Protein AF-A0A5W3F112-F1 (afdb_monomer_lite)

Organism: NCBI:txid340190

InterPro domains:
  IPR013783 Immunoglobulin-like fold [G3DSA:2.60.40.10] (1-79)

Structure (mmCIF, N/CA/C/O backbone):
data_AF-A0A5W3F112-F1
#
_entry.id   AF-A0A5W3F112-F1
#
loop_
_atom_site.group_PDB
_atom_site.id
_atom_site.type_symbol
_atom_site.label_atom_id
_atom_site.label_alt_id
_atom_site.label_comp_id
_atom_site.label_asym_id
_atom_site.label_entity_id
_atom_site.label_seq_id
_atom_site.pdbx_PDB_ins_code
_atom_site.Cartn_x
_atom_site.Cartn_y
_atom_site.Cartn_z
_atom_site.occupancy
_atom_site.B_iso_or_equiv
_atom_site.auth_seq_id
_atom_site.auth_comp_id
_atom_site.auth_asym_id
_atom_site.auth_atom_id
_atom_site.pdbx_PDB_model_num
ATOM 1 N N . MET A 1 1 ? 5.886 -6.172 16.342 1.00 73.62 1 MET A N 1
ATOM 2 C CA . MET A 1 1 ? 5.167 -5.422 15.298 1.00 73.62 1 MET A CA 1
ATOM 3 C C . MET A 1 1 ? 3.739 -5.274 15.776 1.00 73.62 1 MET A C 1
ATOM 5 O O . MET A 1 1 ? 3.289 -6.133 16.537 1.00 73.62 1 MET A O 1
ATOM 9 N N . SER A 1 2 ? 3.137 -4.120 15.521 1.00 87.88 2 SER A N 1
ATOM 10 C CA . SER A 1 2 ? 1.847 -3.767 16.099 1.00 87.88 2 SER A CA 1
ATOM 11 C C . SER A 1 2 ? 1.183 -2.638 15.328 1.00 87.88 2 SER A C 1
ATOM 13 O O . SER A 1 2 ? 1.845 -1.763 14.770 1.00 87.88 2 SER A O 1
ATOM 15 N N . ILE A 1 3 ? -0.148 -2.634 15.344 1.00 93.00 3 ILE A N 1
ATOM 16 C CA . ILE A 1 3 ? -0.947 -1.508 14.862 1.00 93.00 3 ILE A CA 1
ATOM 17 C C . ILE A 1 3 ? -1.443 -0.723 16.068 1.00 93.00 3 ILE A C 1
ATOM 19 O O . ILE A 1 3 ? -2.101 -1.278 16.948 1.00 93.00 3 ILE A O 1
ATOM 23 N N . ILE A 1 4 ? -1.157 0.579 16.088 1.00 93.56 4 ILE A N 1
ATOM 24 C CA . ILE A 1 4 ? -1.674 1.498 17.103 1.00 93.56 4 ILE A CA 1
ATOM 25 C C . ILE A 1 4 ? -2.882 2.232 16.529 1.00 93.56 4 ILE A C 1
ATOM 27 O O . ILE A 1 4 ? -2.789 2.957 15.537 1.00 93.56 4 ILE A O 1
ATOM 31 N N . LEU A 1 5 ? -4.025 2.062 17.181 1.00 95.50 5 LEU A N 1
ATOM 32 C CA . LEU A 1 5 ? -5.245 2.802 16.901 1.00 95.50 5 LEU A CA 1
ATOM 33 C C . LEU A 1 5 ? -5.368 3.952 17.890 1.00 95.50 5 LEU A C 1
ATOM 35 O O . LEU A 1 5 ? -5.228 3.754 19.093 1.00 95.50 5 LEU A O 1
ATOM 39 N N . ASN A 1 6 ? -5.697 5.138 17.384 1.00 93.81 6 ASN A N 1
ATOM 40 C CA . ASN A 1 6 ? -6.005 6.308 18.199 1.00 93.81 6 ASN A CA 1
ATOM 41 C C . ASN A 1 6 ? -7.356 6.875 17.767 1.00 93.81 6 ASN A C 1
ATOM 43 O O . ASN A 1 6 ? -7.616 7.032 16.572 1.00 93.81 6 ASN A O 1
ATOM 47 N N . TRP A 1 7 ? -8.216 7.193 18.731 1.00 93.50 7 TRP A N 1
ATOM 48 C CA . TRP A 1 7 ? -9.531 7.776 18.475 1.00 93.50 7 TRP A CA 1
ATOM 49 C C . TRP A 1 7 ? -9.897 8.819 19.523 1.00 93.50 7 TRP A C 1
ATOM 51 O O . TRP A 1 7 ? -9.340 8.877 20.615 1.00 93.50 7 TRP A O 1
ATOM 61 N N . LYS A 1 8 ? -10.856 9.681 19.181 1.00 89.69 8 LYS A N 1
ATOM 62 C CA . LYS A 1 8 ? -11.380 10.674 20.120 1.00 89.69 8 LYS A CA 1
ATOM 63 C C . LYS A 1 8 ? -12.443 10.037 21.007 1.00 89.69 8 LYS A C 1
ATOM 65 O O . LYS A 1 8 ? -13.266 9.259 20.525 1.00 89.69 8 LYS A O 1
ATOM 70 N N . GLN A 1 9 ? -12.452 10.411 22.283 1.00 84.81 9 GLN A N 1
ATOM 71 C CA . GLN A 1 9 ? -13.561 10.087 23.173 1.00 84.81 9 GLN A CA 1
ATOM 72 C C . GLN A 1 9 ? -14.840 10.779 22.685 1.00 84.81 9 GLN A C 1
ATOM 74 O O . GLN A 1 9 ? -14.785 11.898 22.170 1.00 84.81 9 GLN A O 1
ATOM 79 N N . GLN A 1 10 ? -15.988 10.122 22.858 1.00 78.44 10 GLN A N 1
ATOM 80 C CA . GLN A 1 10 ? -17.287 10.724 22.569 1.00 78.44 10 GLN A CA 1
ATOM 81 C C . GLN A 1 10 ? -17.600 11.799 23.624 1.00 78.44 10 GLN A C 1
ATOM 83 O O . GLN A 1 10 ? -17.692 11.467 24.810 1.00 78.44 10 GLN A O 1
ATOM 88 N N . PRO A 1 11 ? -17.737 13.083 23.242 1.00 78.69 11 PRO A N 1
ATOM 89 C CA . PRO A 1 11 ? -17.973 14.151 24.207 1.00 78.69 11 PRO A CA 1
ATOM 90 C C . PRO A 1 11 ? -19.291 13.953 24.964 1.00 78.69 11 PRO A C 1
ATOM 92 O O . PRO A 1 11 ? -20.322 13.668 24.360 1.00 78.69 11 PRO A O 1
ATOM 95 N N . GLY A 1 12 ? -19.264 14.135 26.287 1.00 80.31 12 GLY A N 1
ATOM 96 C CA . GLY A 1 12 ? -20.468 14.121 27.127 1.00 80.31 12 GLY A CA 1
ATOM 97 C C . GLY A 1 12 ? -21.098 12.743 27.361 1.00 80.31 12 GLY A C 1
ATOM 98 O O . GLY A 1 12 ? -22.197 12.679 27.903 1.00 80.31 12 GLY A O 1
ATOM 99 N N . GLN A 1 13 ? -20.429 11.652 26.974 1.00 82.62 13 GLN A N 1
ATOM 100 C CA . GLN A 1 13 ? -20.920 10.285 27.156 1.00 82.62 13 GLN A CA 1
ATOM 101 C C . GLN A 1 13 ? -20.031 9.503 28.131 1.00 82.62 13 GLN A C 1
ATOM 103 O O . GLN A 1 13 ? -18.815 9.419 27.950 1.00 82.62 13 GLN A O 1
ATOM 108 N N . THR A 1 14 ? -20.648 8.883 29.139 1.00 91.25 14 THR A N 1
ATOM 109 C CA . THR A 1 14 ? -19.981 7.922 30.032 1.00 91.25 14 THR A CA 1
ATOM 110 C C . THR A 1 14 ? -20.243 6.520 29.513 1.00 91.25 14 THR A C 1
ATOM 112 O O . THR A 1 14 ? -21.253 5.917 29.867 1.00 91.25 14 THR A O 1
ATOM 115 N N . LEU A 1 15 ? -19.365 6.020 28.648 1.00 94.69 15 LEU A N 1
ATOM 116 C CA . LEU A 1 15 ? -19.472 4.680 28.069 1.00 94.69 15 LEU A CA 1
ATOM 117 C C . LEU A 1 15 ? -19.096 3.609 29.096 1.00 94.69 15 LEU A C 1
ATOM 119 O O . LEU A 1 15 ? -18.257 3.850 29.965 1.00 94.69 15 LEU A O 1
ATOM 123 N N . ASP A 1 16 ? -19.686 2.425 28.966 1.00 96.38 16 ASP A N 1
ATOM 124 C CA . ASP A 1 16 ? -19.354 1.290 29.832 1.00 96.38 16 ASP A CA 1
ATOM 125 C C . ASP A 1 16 ? -18.098 0.581 29.309 1.00 96.38 16 ASP A C 1
ATOM 127 O O . ASP A 1 16 ? -17.192 0.248 30.075 1.00 96.38 16 ASP A O 1
ATOM 131 N N . SER A 1 17 ? -17.990 0.431 27.986 1.00 96.69 17 SER A N 1
ATOM 132 C CA . SER A 1 17 ? -16.816 -0.147 27.335 1.00 96.69 17 SER A CA 1
ATOM 133 C C . SER A 1 17 ? -16.602 0.373 25.911 1.00 96.69 17 SER A C 1
ATOM 135 O O . SER A 1 17 ? -17.476 0.992 25.294 1.00 96.69 17 SER A O 1
ATOM 137 N N . ILE A 1 18 ? -15.397 0.120 25.403 1.00 97.38 18 ILE A N 1
ATOM 138 C CA . ILE A 1 18 ? -15.052 0.197 23.986 1.00 97.38 18 ILE A CA 1
ATOM 139 C C . ILE A 1 18 ? -14.725 -1.215 23.510 1.00 97.38 18 ILE A C 1
ATOM 141 O O . ILE A 1 18 ? -13.853 -1.875 24.066 1.00 97.38 18 ILE A O 1
ATOM 145 N N . GLU A 1 19 ? -15.388 -1.673 22.460 1.00 97.38 19 GLU A N 1
ATOM 146 C CA . GLU A 1 19 ? -15.075 -2.935 21.793 1.00 97.38 19 GLU A CA 1
ATOM 147 C C . GLU A 1 19 ? -14.302 -2.657 20.500 1.00 97.38 19 GLU A C 1
ATOM 149 O O . GLU A 1 19 ? -14.695 -1.807 19.693 1.00 97.38 19 GLU A O 1
ATOM 154 N N . ILE A 1 20 ? -13.202 -3.379 20.287 1.00 98.00 20 ILE A N 1
ATOM 155 C CA . ILE A 1 20 ? -12.404 -3.291 19.063 1.00 98.00 20 ILE A CA 1
ATOM 156 C C . ILE A 1 20 ? -12.628 -4.553 18.244 1.00 98.00 20 ILE A C 1
ATOM 158 O O . ILE A 1 20 ? -12.425 -5.661 18.730 1.00 98.00 20 ILE A O 1
ATOM 162 N N . TYR A 1 21 ? -12.991 -4.377 16.979 1.00 97.88 21 TYR A N 1
ATOM 163 C CA . TYR A 1 21 ? -13.130 -5.460 16.010 1.00 97.88 21 TYR A CA 1
ATOM 164 C C . TYR A 1 21 ? -12.073 -5.307 14.926 1.00 97.88 21 TYR A C 1
ATOM 166 O O . TYR A 1 21 ? -11.782 -4.184 14.501 1.00 97.88 21 TYR A O 1
ATOM 174 N N . ARG A 1 22 ? -11.547 -6.434 14.442 1.00 97.50 22 ARG A N 1
ATOM 175 C CA . ARG A 1 22 ? -10.566 -6.500 13.356 1.00 97.50 22 ARG A CA 1
ATOM 176 C C . ARG A 1 22 ? -11.030 -7.482 12.291 1.00 97.50 22 ARG A C 1
ATOM 178 O O . ARG A 1 22 ? -11.528 -8.554 12.614 1.00 97.50 22 ARG A O 1
ATOM 185 N N . TYR A 1 23 ? -10.801 -7.132 11.032 1.00 96.31 23 TYR A N 1
ATOM 186 C CA . TYR A 1 23 ? -11.112 -7.966 9.878 1.00 96.31 23 TYR A CA 1
ATOM 187 C C . TYR A 1 23 ? -9.881 -8.086 8.977 1.00 96.31 23 TYR A C 1
ATOM 189 O O . TYR A 1 23 ? -9.241 -7.079 8.662 1.00 96.31 23 TYR A O 1
ATOM 197 N N . ASP A 1 24 ? -9.576 -9.312 8.542 1.00 94.12 24 ASP A N 1
ATOM 198 C CA . ASP A 1 24 ? -8.470 -9.599 7.616 1.00 94.12 24 ASP A CA 1
ATOM 199 C C . ASP A 1 24 ? -8.676 -8.965 6.243 1.00 94.12 24 ASP A C 1
ATOM 201 O O . ASP A 1 24 ? -7.715 -8.598 5.576 1.00 94.12 24 ASP A O 1
ATOM 205 N N . ASN A 1 25 ? -9.932 -8.831 5.809 1.00 92.06 25 ASN A N 1
ATOM 206 C CA . ASN A 1 25 ? -10.265 -8.098 4.601 1.00 92.06 25 ASN A CA 1
ATOM 207 C C . ASN A 1 25 ? -10.312 -6.589 4.921 1.00 92.06 25 ASN A C 1
ATOM 209 O O . ASN A 1 25 ? -11.227 -6.157 5.627 1.00 92.06 25 ASN A O 1
ATOM 213 N N . PRO A 1 26 ? -9.422 -5.753 4.344 1.00 88.75 26 PRO A N 1
ATOM 214 C CA . PRO A 1 26 ? -9.405 -4.303 4.574 1.00 88.75 26 PRO A CA 1
ATOM 215 C C . PRO A 1 26 ? -10.681 -3.574 4.125 1.00 88.75 26 PRO A C 1
ATOM 217 O O . PRO A 1 26 ? -10.849 -2.382 4.380 1.00 88.75 26 PRO A O 1
ATOM 220 N N . ARG A 1 27 ? -11.567 -4.262 3.397 1.00 88.44 27 ARG A N 1
ATOM 221 C CA . ARG A 1 27 ? -12.872 -3.771 2.945 1.00 88.44 27 ARG A CA 1
ATOM 222 C C . ARG A 1 27 ? -14.000 -4.732 3.296 1.00 88.44 27 ARG A C 1
ATOM 224 O O . ARG A 1 27 ? -14.955 -4.867 2.529 1.00 88.44 27 ARG A O 1
ATOM 231 N N . GLN A 1 28 ? -13.900 -5.396 4.442 1.00 91.81 28 GLN A N 1
ATOM 232 C CA . GLN A 1 28 ? -15.002 -6.197 4.942 1.00 91.81 28 GLN A CA 1
ATOM 233 C C . GLN A 1 28 ? -16.265 -5.327 5.034 1.00 91.81 28 GLN A C 1
ATOM 235 O O . GLN A 1 28 ? -16.291 -4.240 5.627 1.00 91.81 28 GLN A O 1
ATOM 240 N N . SER A 1 29 ? -17.331 -5.815 4.403 1.00 91.81 29 SER A N 1
ATOM 241 C CA . SER A 1 29 ? -18.672 -5.312 4.673 1.00 91.81 29 SER A CA 1
ATOM 242 C C . SER A 1 29 ? -19.099 -5.902 6.008 1.00 91.81 29 SER A C 1
ATOM 244 O O . SER A 1 29 ? -19.190 -7.120 6.150 1.00 91.81 29 SER A O 1
ATOM 246 N N . VAL A 1 30 ? -19.277 -5.034 6.998 1.00 91.12 30 VAL A N 1
ATOM 247 C CA . VAL A 1 30 ? -19.588 -5.420 8.375 1.00 91.12 30 VAL A CA 1
ATOM 248 C C . VAL A 1 30 ? -21.045 -5.092 8.642 1.00 91.12 30 VAL A C 1
ATOM 250 O O . VAL A 1 30 ? -21.465 -3.962 8.397 1.00 91.12 30 VAL A O 1
ATOM 253 N N . ASN A 1 31 ? -21.796 -6.063 9.159 1.00 89.50 31 ASN A N 1
ATOM 254 C CA . ASN A 1 31 ? -23.132 -5.820 9.680 1.00 89.50 31 ASN A CA 1
ATOM 255 C C . ASN A 1 31 ? -23.020 -5.164 11.073 1.00 89.50 31 ASN A C 1
ATOM 257 O O . ASN A 1 31 ? -22.542 -5.826 11.996 1.00 89.50 31 ASN A O 1
ATOM 261 N N . PRO A 1 32 ? -23.462 -3.907 11.271 1.00 86.00 32 PRO A N 1
ATOM 262 C CA . PRO A 1 32 ? -23.298 -3.219 12.550 1.00 86.00 32 PRO A CA 1
ATOM 263 C C . PRO A 1 32 ? -24.020 -3.883 13.725 1.00 86.00 32 PRO A C 1
ATOM 265 O O . PRO A 1 32 ? -23.585 -3.719 14.860 1.00 86.00 32 PRO A O 1
ATOM 268 N N . VAL A 1 33 ? -25.094 -4.638 13.463 1.00 85.06 33 VAL A N 1
ATOM 269 C CA . VAL A 1 33 ? -25.857 -5.344 14.510 1.00 85.06 33 VAL A CA 1
ATOM 270 C C . VAL A 1 33 ? -25.344 -6.760 14.783 1.00 85.06 33 VAL A C 1
ATOM 272 O O . VAL A 1 33 ? -25.776 -7.390 15.741 1.00 85.06 33 VAL A O 1
ATOM 275 N N . ALA A 1 34 ? -24.427 -7.265 13.955 1.00 88.19 34 ALA A N 1
ATOM 276 C CA . ALA A 1 34 ? -23.803 -8.575 14.120 1.00 88.19 34 ALA A CA 1
ATOM 277 C C . ALA A 1 34 ? -22.341 -8.542 13.627 1.00 88.19 34 ALA A C 1
ATOM 279 O O . ALA A 1 34 ? -22.020 -9.152 12.604 1.00 88.19 34 ALA A O 1
ATOM 280 N N . PRO A 1 35 ? -21.450 -7.798 14.311 1.00 90.94 35 PRO A N 1
ATOM 281 C CA . PRO A 1 35 ? -20.060 -7.625 13.882 1.00 90.94 35 PRO A CA 1
ATOM 282 C C . PRO A 1 35 ? -19.169 -8.863 14.075 1.00 90.94 35 PRO A C 1
ATOM 284 O O . PRO A 1 35 ? -18.052 -8.887 13.565 1.00 90.94 35 PRO A O 1
ATOM 287 N N . GLY A 1 36 ? -19.648 -9.882 14.790 1.00 92.19 36 GLY A N 1
ATOM 288 C CA . GLY A 1 36 ? -18.838 -11.010 15.251 1.00 92.19 36 GLY A CA 1
ATOM 289 C C . GLY A 1 36 ? -18.316 -10.766 16.664 1.00 92.19 36 GLY A C 1
ATOM 290 O O . GLY A 1 36 ? -18.980 -10.089 17.447 1.00 92.19 36 GLY A O 1
ATOM 291 N N . GLU A 1 37 ? -17.139 -11.307 16.973 1.00 95.25 37 GLU A N 1
ATOM 292 C CA . GLU A 1 37 ? -16.494 -11.162 18.281 1.00 95.25 37 GLU A CA 1
ATOM 293 C C . GLU A 1 37 ? -15.461 -10.025 18.269 1.00 95.25 37 GLU A C 1
ATOM 295 O O . GLU A 1 37 ? -14.687 -9.907 17.308 1.00 95.25 37 GLU A O 1
ATOM 300 N N . PRO A 1 38 ? -15.411 -9.184 19.316 1.00 97.31 38 PRO A N 1
ATOM 301 C CA . PRO A 1 38 ? -14.348 -8.204 19.452 1.00 97.31 38 PRO A CA 1
ATOM 302 C C . PRO A 1 38 ? -13.012 -8.897 19.745 1.00 97.31 38 PRO A C 1
ATOM 304 O O . PRO A 1 38 ? -12.942 -9.864 20.500 1.00 97.31 38 PRO A O 1
ATOM 307 N N . ILE A 1 39 ? -11.922 -8.359 19.195 1.00 98.00 39 ILE A N 1
ATOM 308 C CA . ILE A 1 39 ? -10.562 -8.800 19.537 1.00 98.00 39 ILE A CA 1
ATOM 309 C C . ILE A 1 39 ? -10.139 -8.318 20.930 1.00 98.00 39 ILE A C 1
ATOM 311 O O . ILE A 1 39 ? -9.248 -8.902 21.541 1.00 98.00 39 ILE A O 1
ATOM 315 N N . VAL A 1 40 ? -10.767 -7.248 21.432 1.00 98.44 40 VAL A N 1
ATOM 316 C CA . VAL A 1 40 ? -10.599 -6.766 22.805 1.00 98.44 40 VAL A CA 1
ATOM 317 C C . VAL A 1 40 ? -11.794 -5.914 23.243 1.00 98.44 40 VAL A C 1
ATOM 319 O O . VAL A 1 40 ? -12.385 -5.182 22.442 1.00 98.44 40 VAL A O 1
ATOM 322 N N . THR A 1 41 ? -12.102 -5.963 24.538 1.00 98.12 41 THR A N 1
ATOM 323 C CA . THR A 1 41 ? -13.005 -5.030 25.220 1.00 98.12 41 THR A CA 1
ATOM 324 C C . THR A 1 41 ? -12.199 -4.209 26.222 1.00 98.12 41 THR A C 1
ATOM 326 O O . THR A 1 41 ? -11.480 -4.754 27.056 1.00 98.12 41 THR A O 1
ATOM 329 N N . LEU A 1 42 ? -12.300 -2.890 26.120 1.00 97.88 42 LEU A N 1
ATOM 330 C CA . LEU A 1 42 ? -11.530 -1.908 26.874 1.00 97.88 42 LEU A CA 1
ATOM 331 C C . LEU A 1 42 ? -12.467 -1.064 27.752 1.00 97.88 42 LEU A C 1
ATOM 333 O O . LEU A 1 42 ? -13.654 -0.941 27.432 1.00 97.88 42 LEU A O 1
ATOM 337 N N . PRO A 1 43 ? -11.961 -0.427 28.823 1.00 96.69 43 PRO A N 1
ATOM 338 C CA . PRO A 1 43 ? -12.732 0.547 29.594 1.00 96.69 43 PRO A CA 1
ATOM 339 C C . PRO A 1 43 ? -13.311 1.663 28.710 1.00 96.69 43 PRO A C 1
ATOM 341 O O . PRO A 1 43 ? -12.640 2.130 27.785 1.00 96.69 43 PRO A O 1
ATOM 344 N N . GLY A 1 44 ? -14.529 2.130 29.006 1.00 94.94 44 GLY A N 1
ATOM 345 C CA . GLY A 1 44 ? -15.266 3.102 28.179 1.00 94.94 44 GLY A CA 1
ATOM 346 C C . GLY A 1 44 ? -14.609 4.481 27.994 1.00 94.94 44 GLY A C 1
ATOM 347 O O . GLY A 1 44 ? -15.007 5.243 27.116 1.00 94.94 44 GLY A O 1
ATOM 348 N N . ASN A 1 45 ? -13.584 4.807 28.785 1.00 93.94 45 ASN A N 1
ATOM 349 C CA . ASN A 1 45 ? -12.783 6.030 28.665 1.00 93.94 45 ASN A CA 1
ATOM 350 C C . ASN A 1 45 ? -11.487 5.847 27.847 1.00 93.94 45 ASN A C 1
ATOM 352 O O . ASN A 1 45 ? -10.701 6.786 27.736 1.00 93.94 45 ASN A O 1
ATOM 356 N N . THR A 1 46 ? -11.248 4.661 27.284 1.00 95.25 46 THR A N 1
ATOM 357 C CA . THR A 1 46 ? -10.039 4.364 26.505 1.00 95.25 46 THR A CA 1
ATOM 358 C C . THR A 1 46 ? -10.086 5.036 25.130 1.00 95.25 46 THR A C 1
ATOM 360 O O . THR A 1 46 ? -11.117 5.020 24.455 1.00 95.25 46 THR A O 1
ATOM 363 N N . THR A 1 47 ? -8.958 5.604 24.697 1.00 95.44 47 THR A N 1
ATOM 364 C CA . THR A 1 47 ? -8.802 6.333 23.419 1.00 95.44 47 THR A CA 1
ATOM 365 C C . THR A 1 47 ? -7.668 5.809 22.537 1.00 95.44 47 THR A C 1
ATOM 367 O O . THR A 1 47 ? -7.413 6.352 21.459 1.00 95.44 47 THR A O 1
ATOM 370 N N . THR A 1 48 ? -6.980 4.758 22.983 1.00 96.81 48 THR A N 1
ATOM 371 C CA . THR A 1 48 ? -5.874 4.137 22.257 1.00 96.81 48 THR A CA 1
ATOM 372 C C . THR A 1 48 ? -5.846 2.628 22.482 1.00 96.81 48 THR A C 1
ATOM 374 O O . THR A 1 48 ? -6.257 2.141 23.537 1.00 96.81 48 THR A O 1
ATOM 377 N N . TYR A 1 49 ? -5.380 1.883 21.485 1.00 97.50 49 TYR A N 1
ATOM 378 C CA . TYR A 1 49 ? -5.179 0.440 21.568 1.00 97.50 49 TYR A CA 1
ATOM 379 C C . TYR A 1 49 ? -4.025 0.012 20.665 1.00 97.50 49 TYR A C 1
ATOM 381 O O . TYR A 1 49 ? -3.944 0.442 19.515 1.00 97.50 49 TYR A O 1
ATOM 389 N N . GLU A 1 50 ? -3.160 -0.856 21.185 1.00 97.25 50 GLU A N 1
ATOM 390 C CA . GLU A 1 50 ? -2.070 -1.476 20.438 1.00 97.25 50 GLU A CA 1
ATOM 391 C C . GLU A 1 50 ? -2.400 -2.950 20.165 1.00 97.25 50 GLU A C 1
ATOM 393 O O . GLU A 1 50 ? -2.437 -3.778 21.079 1.00 97.25 50 GLU A O 1
ATOM 398 N N . ASP A 1 51 ? -2.600 -3.288 18.895 1.00 97.19 51 ASP A N 1
ATOM 399 C CA . ASP A 1 51 ? -2.797 -4.660 18.439 1.00 97.19 51 ASP A CA 1
ATOM 400 C C . ASP A 1 51 ? -1.452 -5.312 18.094 1.00 97.19 51 ASP A C 1
ATOM 402 O O . ASP A 1 51 ? -0.917 -5.133 16.997 1.00 97.19 51 ASP A O 1
ATOM 406 N N . LYS A 1 52 ? -0.917 -6.095 19.036 1.00 95.38 52 LYS A N 1
ATOM 407 C CA . LYS A 1 52 ? 0.342 -6.856 18.896 1.00 95.38 52 LYS A CA 1
ATOM 408 C C . LYS A 1 52 ? 0.178 -8.210 18.202 1.00 95.38 52 LYS A C 1
ATOM 410 O O . LYS A 1 52 ? 1.143 -8.961 18.101 1.00 95.38 52 LYS A O 1
ATOM 415 N N . THR A 1 53 ? -1.038 -8.556 17.784 1.00 95.44 53 THR A N 1
ATOM 416 C CA . THR A 1 53 ? -1.365 -9.862 17.183 1.00 95.44 53 THR A CA 1
ATOM 417 C C . THR A 1 53 ? -1.457 -9.797 15.660 1.00 95.44 53 THR A C 1
ATOM 419 O O . THR A 1 53 ? -2.014 -10.690 15.021 1.00 95.44 53 THR A O 1
ATOM 422 N N . THR A 1 54 ? -0.975 -8.700 15.087 1.00 94.81 54 THR A N 1
ATOM 423 C CA . THR A 1 54 ? -0.961 -8.428 13.656 1.00 94.81 54 THR A CA 1
ATOM 424 C C . THR A 1 54 ? 0.193 -9.155 12.979 1.00 94.81 54 THR A C 1
ATOM 426 O O . THR A 1 54 ? 1.230 -9.446 13.578 1.00 94.81 54 THR A O 1
ATOM 429 N N . GLU A 1 55 ? -0.019 -9.507 11.716 1.00 92.25 55 GLU A N 1
ATOM 430 C CA . GLU A 1 55 ? 1.019 -10.067 10.865 1.00 92.25 55 GLU A CA 1
ATOM 431 C C . GLU A 1 55 ? 1.741 -8.942 10.125 1.00 92.25 55 GLU A C 1
ATOM 433 O O . GLU A 1 55 ? 1.113 -8.019 9.599 1.00 92.25 55 GLU A O 1
ATOM 438 N N . ALA A 1 56 ? 3.061 -9.079 10.018 1.00 88.38 56 ALA A N 1
ATOM 439 C CA . ALA A 1 56 ? 3.890 -8.170 9.243 1.00 88.38 56 ALA A CA 1
ATOM 440 C C . ALA A 1 56 ? 3.415 -8.075 7.789 1.00 88.38 56 ALA A C 1
ATOM 442 O O . ALA A 1 56 ? 3.062 -9.077 7.166 1.00 88.38 56 ALA A O 1
ATOM 443 N N . TYR A 1 57 ? 3.501 -6.874 7.228 1.00 85.19 57 TYR A N 1
ATOM 444 C CA . TYR A 1 57 ? 3.172 -6.558 5.839 1.00 85.19 57 TYR A CA 1
ATOM 445 C C . TYR A 1 57 ? 1.714 -6.851 5.463 1.00 85.19 57 TYR A C 1
ATOM 447 O O . TYR A 1 57 ? 1.387 -6.999 4.281 1.00 85.19 57 TYR A O 1
ATOM 455 N N . LYS A 1 58 ? 0.820 -6.910 6.457 1.00 90.38 58 LYS A N 1
ATOM 456 C CA . LYS A 1 58 ? -0.612 -7.135 6.263 1.00 90.38 58 LYS A CA 1
ATOM 457 C C . LYS A 1 58 ? -1.406 -5.876 6.587 1.00 90.38 58 LYS A C 1
ATOM 459 O O . LYS A 1 58 ? -1.055 -5.081 7.455 1.00 90.38 58 LYS A O 1
ATOM 464 N N . THR A 1 59 ? -2.484 -5.671 5.836 1.00 92.75 59 THR A N 1
ATOM 465 C CA . THR A 1 59 ? -3.450 -4.591 6.062 1.00 92.75 59 THR A CA 1
ATOM 466 C C . THR A 1 59 ? -4.724 -5.177 6.644 1.00 92.75 59 THR A C 1
ATOM 468 O O . THR A 1 59 ? -5.187 -6.217 6.186 1.00 92.75 59 THR A O 1
ATOM 471 N N . TYR A 1 60 ? -5.313 -4.472 7.603 1.00 95.06 60 TYR A N 1
ATOM 472 C CA . TYR A 1 60 ? -6.540 -4.850 8.287 1.00 95.06 60 TYR A CA 1
ATOM 473 C C . TYR A 1 60 ? -7.553 -3.709 8.251 1.00 95.06 60 TYR A C 1
ATOM 475 O O . TYR A 1 60 ? -7.203 -2.534 8.099 1.00 95.06 60 TYR A O 1
ATOM 483 N N . GLN A 1 61 ? -8.824 -4.059 8.430 1.00 95.75 61 GLN A N 1
ATOM 484 C CA . GLN A 1 61 ? -9.871 -3.103 8.772 1.00 95.75 61 GLN A CA 1
ATOM 485 C C . GLN A 1 61 ? -10.202 -3.229 10.254 1.00 95.75 61 GLN A C 1
ATOM 487 O O . GLN A 1 61 ? -10.446 -4.328 10.747 1.00 95.75 61 GLN A O 1
ATOM 492 N N . TYR A 1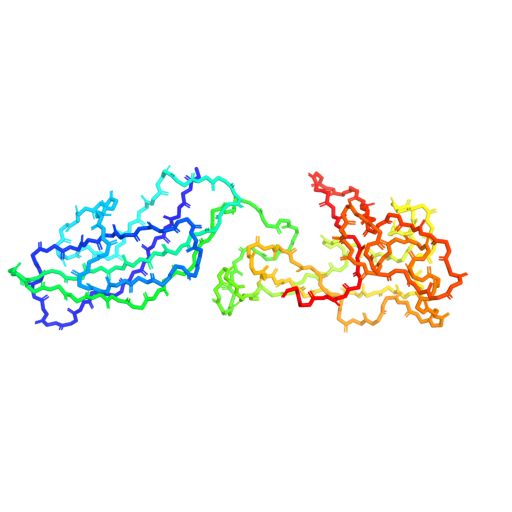 62 ? -10.293 -2.096 10.937 1.00 96.88 62 TYR A N 1
ATOM 493 C CA . TYR A 1 62 ? -10.730 -2.004 12.320 1.00 96.88 62 TYR A CA 1
ATOM 494 C C . TYR A 1 62 ? -12.070 -1.280 12.430 1.00 96.88 62 TYR A C 1
ATOM 496 O O . TYR A 1 62 ? -12.387 -0.378 11.643 1.00 96.88 62 TYR A O 1
ATOM 504 N N . ARG A 1 63 ? -12.855 -1.672 13.435 1.00 96.44 63 ARG A N 1
ATOM 505 C CA . ARG A 1 63 ? -14.041 -0.945 13.902 1.00 96.44 63 ARG A CA 1
ATOM 506 C C . ARG A 1 63 ? -13.914 -0.710 15.395 1.00 96.44 63 ARG A C 1
ATOM 508 O O . ARG A 1 63 ? -13.623 -1.636 16.145 1.00 96.44 63 ARG A O 1
ATOM 515 N N . ILE A 1 64 ? -14.178 0.523 15.797 1.00 95.94 64 ILE A N 1
ATOM 516 C CA . ILE A 1 64 ? -14.251 0.928 17.198 1.00 95.94 64 ILE A CA 1
ATOM 517 C C . ILE A 1 64 ? -15.732 1.062 17.527 1.00 95.94 64 ILE A C 1
ATOM 519 O O . ILE A 1 64 ? -16.445 1.810 16.851 1.00 95.94 64 ILE A O 1
ATOM 523 N N . VAL A 1 65 ? -16.202 0.307 18.514 1.00 95.31 65 VAL A N 1
ATOM 524 C CA . VAL A 1 65 ? -17.607 0.271 18.921 1.00 95.31 65 VAL A CA 1
ATOM 525 C C . VAL A 1 65 ? -17.721 0.800 20.344 1.00 95.31 65 VAL A C 1
ATOM 527 O O . VAL A 1 65 ? -17.102 0.273 21.263 1.00 95.31 65 VAL A O 1
ATOM 530 N N . ALA A 1 66 ? -18.507 1.857 20.517 1.00 94.62 66 ALA A N 1
ATOM 531 C CA . ALA A 1 66 ? -18.854 2.400 21.823 1.00 94.62 66 ALA A CA 1
ATOM 532 C C . ALA A 1 66 ? -20.056 1.643 22.397 1.00 94.62 66 ALA A C 1
ATOM 534 O O . ALA A 1 66 ? -21.032 1.427 21.673 1.00 94.62 66 ALA A O 1
ATOM 535 N N . VAL A 1 67 ? -19.997 1.266 23.677 1.00 94.56 67 VAL A N 1
ATOM 536 C CA . VAL A 1 67 ? -21.045 0.478 24.343 1.00 94.56 67 VAL A CA 1
ATOM 537 C C . VAL A 1 67 ? -21.604 1.221 25.556 1.00 94.56 67 VAL A C 1
ATOM 539 O O . VAL A 1 67 ? -20.847 1.726 26.393 1.00 94.56 67 VAL A O 1
ATOM 542 N N . LYS A 1 68 ? -22.937 1.263 25.661 1.00 93.94 68 LYS A N 1
ATOM 543 C CA . LYS A 1 68 ? -23.671 1.762 26.830 1.00 93.94 68 LYS A CA 1
ATOM 544 C C . LYS A 1 68 ? -24.893 0.886 27.103 1.00 93.94 68 LYS A C 1
ATOM 546 O O . LYS A 1 68 ? -25.838 0.869 26.320 1.00 93.94 68 LYS A O 1
ATOM 551 N N . GLY A 1 69 ? -24.899 0.162 28.216 1.00 92.69 69 GLY A N 1
ATOM 552 C CA . GLY A 1 69 ? -25.905 -0.857 28.497 1.00 92.69 69 GLY A CA 1
ATOM 553 C C . GLY A 1 69 ? -25.963 -1.881 27.363 1.00 92.69 69 GLY A C 1
ATOM 554 O O . GLY A 1 69 ? -24.968 -2.529 27.047 1.00 92.69 69 GLY A O 1
ATOM 555 N N . THR A 1 70 ? -27.127 -2.009 26.729 1.00 90.38 70 THR A N 1
ATOM 556 C CA . THR A 1 70 ? -27.325 -2.870 25.551 1.00 90.38 70 THR A CA 1
ATOM 557 C C . THR A 1 70 ? -27.073 -2.156 24.224 1.00 90.38 70 THR A C 1
ATOM 559 O O . THR A 1 70 ? -27.089 -2.796 23.174 1.00 90.38 70 THR A O 1
ATOM 562 N N . GLU A 1 71 ? -26.885 -0.836 24.237 1.00 90.75 71 GLU A N 1
ATOM 563 C CA . GLU A 1 71 ? -26.688 -0.044 23.029 1.00 90.75 71 GLU A CA 1
ATOM 564 C C . GLU A 1 71 ? -25.236 -0.114 22.561 1.00 90.75 71 GLU A C 1
ATOM 566 O O . GLU A 1 71 ? -24.292 0.013 23.348 1.00 90.75 71 GLU A O 1
ATOM 571 N N . LYS A 1 72 ? -25.063 -0.286 21.248 1.00 92.06 72 LYS A N 1
ATOM 572 C CA . LYS A 1 72 ? -23.761 -0.297 20.582 1.00 92.06 72 LYS A CA 1
ATOM 573 C C . LYS A 1 72 ? -23.772 0.674 19.412 1.00 92.06 72 LYS A C 1
ATOM 575 O O . LYS A 1 72 ? -24.655 0.614 18.558 1.00 92.06 72 LYS A O 1
ATOM 580 N N . VAL A 1 73 ? -22.758 1.531 19.339 1.00 91.94 73 VAL A N 1
ATOM 581 C CA . VAL A 1 73 ? -22.553 2.457 18.220 1.00 91.94 73 VAL A CA 1
ATOM 582 C C . VAL A 1 73 ? -21.225 2.143 17.553 1.00 91.94 73 VAL A C 1
ATOM 584 O O . VAL A 1 73 ? -20.159 2.320 18.142 1.00 91.94 73 VAL A O 1
ATOM 587 N N . MET A 1 74 ? -21.289 1.678 16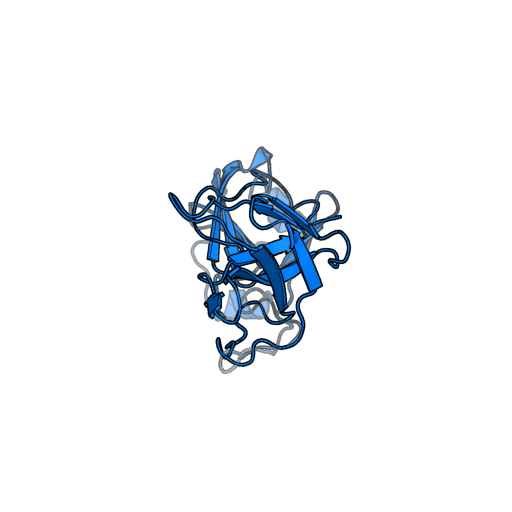.306 1.00 93.94 74 MET A N 1
ATOM 588 C CA . MET A 1 74 ? -20.111 1.340 15.514 1.00 93.94 74 MET A CA 1
ATOM 589 C C . MET A 1 74 ? -19.585 2.547 14.738 1.00 93.94 74 MET A C 1
ATOM 591 O O . MET A 1 74 ? -20.315 3.187 13.984 1.00 93.94 74 MET A O 1
ATOM 595 N N . GLY A 1 75 ? -18.286 2.808 14.872 1.00 92.00 75 GLY A N 1
ATOM 596 C CA . GLY A 1 75 ? -17.589 3.836 14.112 1.00 92.00 75 GLY A CA 1
ATOM 597 C C . GLY A 1 75 ? -17.347 3.491 12.637 1.00 92.00 75 GLY A C 1
ATOM 598 O O . GLY A 1 75 ? -17.538 2.367 12.154 1.00 92.00 75 GLY A O 1
ATOM 599 N N . LEU A 1 76 ? -16.861 4.496 11.910 1.00 92.00 76 LEU A N 1
ATOM 600 C CA . LEU A 1 76 ? -16.374 4.347 10.539 1.00 92.00 76 LEU A CA 1
ATOM 601 C C . LEU A 1 76 ? -15.195 3.362 10.465 1.00 92.00 76 LEU A C 1
ATOM 603 O O . LEU A 1 76 ? -14.509 3.140 11.465 1.00 92.00 76 LEU A O 1
ATOM 607 N N . PRO A 1 77 ? -14.966 2.733 9.299 1.00 93.56 77 PRO A N 1
ATOM 608 C CA . PRO A 1 77 ? -13.874 1.787 9.166 1.00 93.56 77 PRO A CA 1
ATOM 609 C C . PRO A 1 77 ? -12.535 2.510 9.219 1.00 93.56 77 PRO A C 1
ATOM 611 O O . PRO A 1 77 ? -12.371 3.562 8.604 1.00 93.56 77 PRO A O 1
ATOM 614 N N . ILE A 1 78 ? -11.573 1.905 9.906 1.00 93.81 78 ILE A N 1
ATOM 615 C CA . ILE A 1 78 ? -10.189 2.370 9.945 1.00 93.81 78 ILE A CA 1
ATOM 616 C C . ILE A 1 78 ? -9.337 1.318 9.247 1.00 93.81 78 ILE A C 1
ATOM 618 O O . ILE A 1 78 ? -9.285 0.177 9.699 1.00 93.81 78 ILE A O 1
ATOM 622 N N . VAL A 1 79 ? -8.688 1.679 8.142 1.00 93.75 79 VAL A N 1
ATOM 623 C CA . VAL A 1 79 ? -7.793 0.766 7.420 1.00 93.75 79 VAL A CA 1
ATOM 624 C C . VAL A 1 79 ? -6.350 1.068 7.802 1.00 93.75 79 VAL A C 1
ATOM 626 O O . VAL A 1 79 ? -5.865 2.175 7.559 1.00 93.75 79 VAL A O 1
ATOM 629 N N . GLN A 1 80 ? -5.674 0.088 8.399 1.00 91.75 80 GLN A N 1
ATOM 630 C CA . GLN A 1 80 ? -4.298 0.208 8.888 1.00 91.75 80 GLN A CA 1
ATOM 631 C C . GLN A 1 80 ? -3.452 -0.992 8.468 1.00 91.75 80 GLN A C 1
ATOM 633 O O . GLN A 1 80 ? -3.956 -2.112 8.387 1.00 91.75 80 GLN A O 1
ATOM 638 N N . GLY A 1 81 ? -2.176 -0.746 8.178 1.00 90.31 81 GLY A N 1
ATOM 639 C CA . GLY A 1 81 ? -1.198 -1.772 7.834 1.00 90.31 81 GLY A CA 1
ATOM 640 C C . GLY A 1 81 ? -0.107 -1.8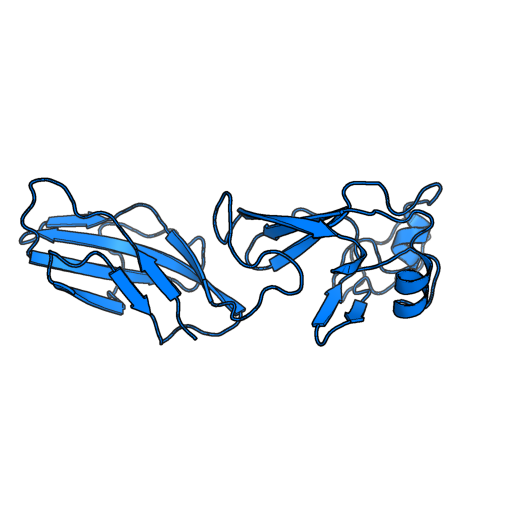88 8.890 1.00 90.31 81 GLY A C 1
ATOM 641 O O . GLY A 1 81 ? 0.332 -0.874 9.423 1.00 90.31 81 GLY A O 1
ATOM 642 N N . ASP A 1 82 ? 0.346 -3.112 9.154 1.00 89.69 82 ASP A N 1
ATOM 643 C CA . ASP A 1 82 ? 1.508 -3.380 10.004 1.00 89.69 82 ASP A CA 1
ATOM 644 C C . ASP A 1 82 ? 2.758 -3.511 9.128 1.00 89.69 82 ASP A C 1
ATOM 646 O O . ASP A 1 82 ? 3.100 -4.592 8.652 1.00 89.69 82 ASP A O 1
ATOM 650 N N . PHE A 1 83 ? 3.405 -2.386 8.831 1.00 85.50 83 PHE A N 1
ATOM 651 C CA . PHE A 1 83 ? 4.597 -2.347 7.986 1.00 85.50 83 PHE A CA 1
ATOM 652 C C . PHE A 1 83 ? 5.755 -1.742 8.783 1.00 85.50 83 PHE A C 1
ATOM 654 O O . PHE A 1 83 ? 5.773 -0.527 8.979 1.00 85.50 83 PHE A O 1
ATOM 661 N N . PRO A 1 84 ? 6.743 -2.547 9.220 1.00 79.75 84 PRO A N 1
ATOM 662 C CA . PRO A 1 84 ? 7.876 -2.041 9.998 1.00 79.75 84 PRO A CA 1
ATOM 663 C C . PRO A 1 84 ? 8.754 -1.074 9.192 1.00 79.75 84 PRO A C 1
ATOM 665 O O . PRO A 1 84 ? 9.378 -0.181 9.759 1.00 79.75 84 PRO A O 1
ATOM 668 N N . MET A 1 85 ? 8.798 -1.244 7.869 1.00 83.12 85 MET A N 1
ATOM 669 C CA . MET A 1 85 ? 9.408 -0.307 6.937 1.00 83.12 85 MET A CA 1
ATOM 670 C C . MET A 1 85 ? 8.688 -0.392 5.591 1.00 83.12 85 MET A C 1
ATOM 672 O O . MET A 1 85 ? 8.266 -1.465 5.158 1.00 83.12 85 MET A O 1
ATOM 676 N N . THR A 1 86 ? 8.541 0.747 4.923 1.00 89.38 86 THR A N 1
ATOM 677 C CA . THR A 1 86 ? 7.817 0.876 3.647 1.00 89.38 86 THR A CA 1
ATOM 678 C C . THR A 1 86 ? 8.764 1.140 2.472 1.00 89.38 86 THR A C 1
ATOM 680 O O . THR A 1 86 ? 8.363 1.725 1.468 1.00 89.38 86 THR A O 1
ATOM 683 N N . GLY A 1 87 ? 10.036 0.751 2.597 1.00 91.19 87 GLY A N 1
ATOM 684 C CA . GLY A 1 87 ? 11.097 1.132 1.661 1.00 91.19 87 GLY A CA 1
ATOM 685 C C . GLY A 1 87 ? 11.556 2.588 1.850 1.00 91.19 87 GLY A C 1
ATOM 686 O O . GLY A 1 87 ? 11.215 3.196 2.865 1.00 91.19 87 GLY A O 1
ATOM 687 N N . PRO A 1 88 ? 12.313 3.164 0.903 1.00 94.88 88 PRO A N 1
ATOM 688 C CA . PRO A 1 88 ? 12.930 4.487 1.039 1.00 94.88 88 PRO A CA 1
ATOM 689 C C . PRO A 1 88 ? 11.922 5.642 1.155 1.00 94.88 88 PRO A C 1
ATOM 691 O O . PRO A 1 88 ? 10.726 5.488 0.874 1.00 94.88 88 PRO A O 1
ATOM 694 N N . GLY A 1 89 ? 12.414 6.812 1.571 1.00 94.81 89 GLY A N 1
ATOM 695 C CA . GLY A 1 89 ? 11.625 8.035 1.733 1.00 94.81 89 GLY A CA 1
ATOM 696 C C . GLY A 1 89 ? 10.717 8.050 2.974 1.00 94.81 89 GLY A C 1
ATOM 697 O O . GLY A 1 89 ? 10.916 7.265 3.908 1.00 94.81 89 GLY A O 1
ATOM 698 N N . PRO A 1 90 ? 9.690 8.921 3.001 1.00 95.31 90 PRO A N 1
ATOM 699 C CA . PRO A 1 90 ? 8.794 9.079 4.149 1.00 95.31 90 PRO A CA 1
ATOM 700 C C . PRO A 1 90 ? 8.080 7.779 4.545 1.00 95.31 90 PRO A C 1
ATOM 702 O O . PRO A 1 90 ? 7.650 7.012 3.682 1.00 95.31 90 PRO A O 1
ATOM 705 N N . GLN A 1 91 ? 7.941 7.534 5.851 1.00 91.94 91 GLN A N 1
ATOM 706 C CA . GLN A 1 91 ? 7.313 6.319 6.403 1.00 91.94 91 GLN A CA 1
ATOM 707 C C . GLN A 1 91 ? 5.873 6.535 6.888 1.00 91.94 91 GLN A C 1
ATOM 709 O O . GLN A 1 91 ? 5.162 5.566 7.135 1.00 91.94 91 GLN A O 1
ATOM 714 N N . GLU A 1 92 ? 5.427 7.786 7.002 1.00 90.94 92 GLU A N 1
ATOM 715 C CA . GLU A 1 92 ? 4.100 8.133 7.514 1.00 90.94 92 GLU A CA 1
ATOM 716 C C . GLU A 1 92 ? 3.189 8.670 6.407 1.00 90.94 92 GLU A C 1
ATOM 718 O O . GLU A 1 92 ? 3.628 9.389 5.508 1.00 90.94 92 GLU A O 1
ATOM 723 N N . LEU A 1 93 ? 1.901 8.325 6.471 1.00 92.69 93 LEU A N 1
ATOM 724 C CA . LEU A 1 93 ? 0.896 8.850 5.550 1.00 92.69 93 LEU A CA 1
ATOM 725 C C . LEU A 1 93 ? 0.551 10.296 5.912 1.00 92.69 93 LEU A C 1
ATOM 727 O O . LEU A 1 93 ? 0.083 10.570 7.013 1.00 92.69 93 LEU A O 1
ATOM 731 N N . ILE A 1 94 ? 0.681 11.208 4.949 1.00 96.00 94 ILE A N 1
ATOM 732 C CA . ILE A 1 94 ? 0.263 12.610 5.107 1.00 96.00 94 ILE A CA 1
ATOM 733 C C . ILE A 1 94 ? -1.167 12.854 4.609 1.00 96.00 94 ILE A C 1
ATOM 735 O O . ILE A 1 94 ? -1.791 13.860 4.954 1.00 96.00 94 ILE A O 1
ATOM 739 N N . ARG A 1 95 ? -1.702 11.947 3.778 1.00 93.75 95 ARG A N 1
ATOM 740 C CA . ARG A 1 95 ? -3.084 11.960 3.271 1.00 93.75 95 ARG A CA 1
ATOM 741 C C . ARG A 1 95 ? -3.583 10.536 3.011 1.00 93.75 95 ARG A C 1
ATOM 743 O O . ARG A 1 95 ? -2.824 9.695 2.538 1.00 93.75 95 ARG A O 1
ATOM 750 N N . GLY A 1 96 ? -4.883 10.316 3.209 1.00 91.75 96 GLY A N 1
ATOM 751 C CA . GLY A 1 96 ? -5.541 9.036 2.929 1.00 91.75 96 GLY A CA 1
ATOM 752 C C . GLY A 1 96 ? -5.329 7.988 4.024 1.00 91.75 96 GLY A C 1
ATOM 753 O O . GLY A 1 96 ? -5.077 8.335 5.175 1.00 91.75 96 GLY A O 1
ATOM 754 N N . ASP A 1 97 ? -5.469 6.716 3.662 1.00 88.94 97 ASP A N 1
ATOM 755 C CA . ASP A 1 97 ? -5.342 5.558 4.554 1.00 88.94 97 ASP A CA 1
ATOM 756 C C . ASP A 1 97 ? -4.499 4.443 3.905 1.00 88.94 97 ASP A C 1
ATOM 758 O O . ASP A 1 97 ? -4.028 4.576 2.775 1.00 88.94 97 ASP A O 1
ATOM 762 N N . TRP A 1 98 ? -4.324 3.308 4.587 1.00 90.44 98 TRP A N 1
ATOM 763 C CA . TRP A 1 98 ? -3.573 2.163 4.047 1.00 90.44 98 TRP A CA 1
ATOM 764 C C . TRP A 1 98 ? -4.249 1.462 2.858 1.00 90.44 98 TRP A C 1
ATOM 766 O O . TRP A 1 98 ? -3.655 0.593 2.212 1.00 90.44 98 TRP A O 1
ATOM 776 N N . HIS A 1 99 ? -5.483 1.841 2.518 1.00 88.19 99 HIS A N 1
ATOM 777 C CA . HIS A 1 99 ? -6.116 1.406 1.286 1.00 88.19 99 HIS A CA 1
ATOM 778 C C . HIS A 1 99 ? -5.714 2.295 0.103 1.00 88.19 99 HIS A C 1
ATOM 780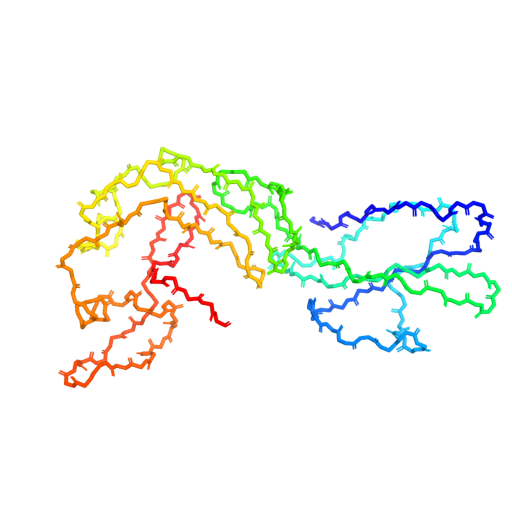 O O . HIS A 1 99 ? -5.422 1.773 -0.977 1.00 88.19 99 HIS A O 1
ATOM 786 N N . ARG A 1 100 ? -5.728 3.618 0.282 1.00 91.38 100 ARG A N 1
ATOM 787 C CA . ARG A 1 100 ? -5.330 4.639 -0.701 1.00 91.38 100 ARG A CA 1
ATOM 788 C C . ARG A 1 100 ? -4.714 5.810 0.051 1.00 91.38 100 ARG A C 1
ATOM 790 O O . ARG A 1 100 ? -5.438 6.673 0.550 1.00 91.38 100 ARG A O 1
ATOM 797 N N . GLY A 1 101 ? -3.392 5.850 0.096 1.00 94.12 101 GLY A N 1
ATOM 798 C CA . GLY A 1 101 ? -2.662 6.815 0.903 1.00 94.12 101 GLY A CA 1
ATOM 799 C C . GLY A 1 101 ? -1.453 7.376 0.180 1.00 94.12 101 GLY A C 1
ATOM 800 O O . GLY A 1 101 ? -0.909 6.761 -0.738 1.00 94.12 101 GLY A O 1
ATOM 801 N N . TYR A 1 102 ? -1.045 8.562 0.607 1.00 97.25 102 TYR A N 1
ATOM 802 C CA . TYR A 1 102 ? 0.122 9.268 0.108 1.00 97.25 102 TYR A CA 1
ATOM 803 C C . TYR A 1 102 ? 1.081 9.546 1.264 1.00 97.25 102 TYR A C 1
ATOM 805 O O . TYR A 1 102 ? 0.681 10.144 2.266 1.00 97.25 102 TYR A O 1
ATOM 813 N N . PHE A 1 103 ? 2.330 9.105 1.115 1.00 97.25 103 PHE A N 1
ATOM 814 C CA . PHE A 1 103 ? 3.394 9.304 2.104 1.00 97.25 103 PHE A CA 1
ATOM 815 C C . PHE A 1 103 ? 4.120 10.637 1.908 1.00 97.25 103 PHE A C 1
ATOM 817 O O . PHE A 1 103 ? 4.618 11.218 2.864 1.00 97.25 103 PHE A O 1
ATOM 824 N N . GLY A 1 104 ? 4.179 11.136 0.673 1.00 97.88 104 GLY A N 1
ATOM 825 C CA . GLY A 1 104 ? 5.001 12.288 0.318 1.00 97.88 104 GLY A CA 1
ATOM 826 C C . GLY A 1 104 ? 5.947 11.971 -0.834 1.00 97.88 104 GLY A C 1
ATOM 827 O O . GLY A 1 104 ? 5.718 11.045 -1.618 1.00 97.88 104 GLY A O 1
ATOM 828 N N . THR A 1 105 ? 7.006 12.765 -0.931 1.00 97.94 105 THR A N 1
ATOM 829 C CA . THR A 1 105 ? 8.027 12.653 -1.972 1.00 97.94 105 THR A CA 1
ATOM 830 C C . THR A 1 105 ? 9.352 12.150 -1.416 1.00 97.94 105 THR A C 1
ATOM 832 O O . THR A 1 105 ? 9.616 12.307 -0.227 1.00 97.94 105 THR A O 1
ATOM 835 N N . LEU A 1 106 ? 10.182 11.593 -2.293 1.00 97.44 106 LEU A N 1
ATOM 836 C CA . LEU A 1 106 ? 11.584 11.246 -2.049 1.00 97.44 106 LEU A CA 1
ATOM 837 C C . LEU A 1 106 ? 12.427 11.593 -3.280 1.00 97.44 106 LEU A C 1
ATOM 839 O O . LEU A 1 106 ? 11.901 11.577 -4.400 1.00 97.44 106 LEU A O 1
ATOM 843 N N . THR A 1 107 ? 13.701 11.921 -3.086 1.00 97.94 107 THR A N 1
ATOM 844 C CA . THR A 1 107 ? 14.615 12.251 -4.187 1.00 97.94 107 THR A CA 1
ATOM 845 C C . THR A 1 107 ? 15.111 10.994 -4.898 1.00 97.94 107 THR A C 1
ATOM 847 O O . THR A 1 107 ? 14.976 9.862 -4.424 1.00 97.94 107 THR A O 1
ATOM 850 N N . ASN A 1 108 ? 15.696 11.181 -6.075 1.00 95.50 108 ASN A N 1
ATOM 851 C CA . ASN A 1 108 ? 16.407 10.128 -6.794 1.00 95.50 108 ASN A CA 1
ATOM 852 C C . ASN A 1 108 ? 17.592 9.561 -5.995 1.00 95.50 108 ASN A C 1
ATOM 854 O O . ASN A 1 108 ? 17.842 8.360 -6.065 1.00 95.50 108 ASN A O 1
ATOM 858 N N . GLU A 1 109 ? 18.284 10.380 -5.201 1.00 95.06 109 GLU A N 1
ATOM 859 C CA . GLU A 1 109 ? 19.382 9.923 -4.338 1.00 95.06 109 GLU A CA 1
ATOM 860 C C . GLU A 1 109 ? 18.896 8.948 -3.259 1.00 95.06 109 GLU A C 1
ATOM 862 O O . GLU A 1 109 ? 19.611 8.012 -2.910 1.00 95.06 109 GLU A O 1
ATOM 867 N N . GLU A 1 110 ? 17.664 9.128 -2.775 1.00 94.31 110 GLU A N 1
ATOM 868 C CA . GLU A 1 110 ? 17.025 8.232 -1.807 1.00 94.31 110 GLU A CA 1
ATOM 869 C C . GLU A 1 110 ? 16.483 6.939 -2.440 1.00 94.31 110 GLU A C 1
ATOM 871 O O . GLU A 1 110 ? 16.161 6.005 -1.706 1.00 94.31 110 GLU A O 1
ATOM 876 N N . PHE A 1 111 ? 16.340 6.863 -3.772 1.00 95.50 111 PHE A N 1
ATOM 877 C CA . PHE A 1 111 ? 15.717 5.712 -4.435 1.00 95.50 111 PHE A CA 1
ATOM 878 C C . PHE A 1 111 ? 16.451 5.192 -5.669 1.00 95.50 111 PHE A C 1
ATOM 880 O O . PHE A 1 111 ? 17.105 4.161 -5.582 1.00 95.50 111 PHE A O 1
ATOM 887 N N . ILE A 1 112 ? 16.320 5.831 -6.831 1.00 95.56 112 ILE A N 1
ATOM 888 C CA . ILE A 1 112 ? 17.003 5.441 -8.072 1.00 95.56 112 ILE A CA 1
ATOM 889 C C . ILE A 1 112 ? 17.622 6.701 -8.653 1.00 95.56 112 ILE A C 1
ATOM 891 O O . ILE A 1 112 ? 16.902 7.573 -9.133 1.00 95.56 112 ILE A O 1
ATOM 895 N N . LEU A 1 113 ? 18.949 6.777 -8.612 1.00 95.12 113 LEU A N 1
ATOM 896 C CA . LEU A 1 113 ? 19.732 7.981 -8.852 1.00 95.12 113 LEU A CA 1
ATOM 897 C C . LEU A 1 113 ? 19.565 8.493 -10.282 1.00 95.12 113 LEU A C 1
ATOM 899 O O . LEU A 1 113 ? 19.448 9.696 -10.508 1.00 95.12 113 LEU A O 1
ATOM 903 N N . ASN A 1 114 ? 19.593 7.592 -11.264 1.00 95.06 114 ASN A N 1
ATOM 904 C CA . ASN A 1 114 ? 19.497 7.946 -12.676 1.00 95.06 114 ASN A CA 1
ATOM 905 C C . ASN A 1 114 ? 19.141 6.733 -13.553 1.00 95.06 114 ASN A C 1
ATOM 907 O O . ASN A 1 114 ? 19.047 5.593 -13.093 1.00 95.06 114 ASN A O 1
ATOM 911 N N . HIS A 1 115 ? 18.972 6.983 -14.855 1.00 95.00 115 HIS A N 1
ATOM 912 C CA . HIS A 1 115 ? 18.674 5.937 -15.833 1.00 95.00 115 HIS A CA 1
ATOM 913 C C . HIS A 1 115 ? 19.773 4.867 -15.934 1.00 95.00 115 HIS A C 1
ATOM 915 O O . HIS A 1 115 ? 19.456 3.715 -16.215 1.00 95.00 115 HIS A O 1
ATOM 921 N N . ALA A 1 116 ? 21.051 5.218 -15.741 1.00 96.88 116 ALA A N 1
ATOM 922 C CA . ALA A 1 116 ? 22.157 4.271 -15.868 1.00 96.88 116 ALA A CA 1
ATOM 923 C C . ALA A 1 116 ? 22.123 3.239 -14.737 1.00 96.88 116 ALA A C 1
ATOM 925 O O . ALA A 1 116 ? 22.275 2.049 -15.003 1.00 96.88 116 ALA A O 1
ATOM 926 N N . GLU A 1 117 ? 21.841 3.684 -13.510 1.00 96.88 117 GLU A N 1
ATOM 927 C CA . GLU A 1 117 ? 21.634 2.792 -12.372 1.00 96.88 117 GLU A CA 1
ATOM 928 C C . GLU A 1 117 ? 20.483 1.823 -12.642 1.00 96.88 117 GLU A C 1
ATOM 930 O O . GLU A 1 117 ? 20.690 0.610 -12.603 1.00 96.88 117 GLU A O 1
ATOM 935 N N . LEU A 1 118 ? 19.287 2.329 -12.974 1.00 96.12 118 LEU A N 1
ATOM 936 C CA . LEU A 1 118 ? 18.149 1.439 -13.191 1.00 96.12 118 LEU A CA 1
ATOM 937 C C . LEU A 1 118 ? 18.409 0.445 -14.320 1.00 96.12 118 LEU A C 1
ATOM 939 O O . LEU A 1 118 ? 18.157 -0.746 -14.155 1.00 96.12 118 LEU A O 1
ATOM 943 N N . ASN A 1 119 ? 18.896 0.928 -15.464 1.00 96.25 119 ASN A N 1
ATOM 944 C CA . ASN A 1 119 ? 19.137 0.085 -16.630 1.00 96.25 119 ASN A CA 1
ATOM 945 C C . ASN A 1 119 ? 20.184 -0.996 -16.327 1.00 96.25 119 ASN A C 1
ATOM 947 O O . ASN A 1 119 ? 20.044 -2.127 -16.793 1.00 96.25 119 ASN A O 1
ATOM 951 N N . GLY A 1 120 ? 21.194 -0.671 -15.511 1.00 96.94 120 GLY A N 1
ATOM 952 C CA . GLY A 1 120 ? 22.164 -1.635 -14.996 1.00 96.94 120 GLY A CA 1
ATOM 953 C C . GLY A 1 120 ? 21.521 -2.692 -14.097 1.00 96.94 120 GLY A C 1
ATOM 954 O O . GLY A 1 120 ? 21.782 -3.879 -14.277 1.00 96.94 120 GLY A O 1
ATOM 955 N N . LEU A 1 121 ? 20.630 -2.283 -13.189 1.00 96.38 121 LEU A N 1
ATOM 956 C CA . LEU A 1 121 ? 19.928 -3.182 -12.265 1.00 96.38 121 LEU A CA 1
ATOM 957 C C . LEU A 1 121 ? 18.988 -4.172 -12.973 1.00 96.38 121 LEU A C 1
ATOM 959 O O . LEU A 1 121 ? 18.861 -5.314 -12.537 1.00 96.38 121 LEU A O 1
ATOM 963 N N . ILE A 1 122 ? 18.327 -3.753 -14.054 1.00 94.69 122 ILE A N 1
ATOM 964 C CA . ILE A 1 122 ? 17.366 -4.593 -14.795 1.00 94.69 122 ILE A CA 1
ATOM 965 C C . ILE A 1 122 ? 17.970 -5.289 -16.028 1.00 94.69 122 ILE A C 1
ATOM 967 O O . ILE A 1 122 ? 17.328 -6.169 -16.605 1.00 94.69 122 ILE A O 1
ATOM 971 N N . GLY A 1 123 ? 19.176 -4.896 -16.454 1.00 93.94 123 GLY A N 1
ATOM 972 C CA . GLY A 1 123 ? 19.917 -5.497 -17.569 1.00 93.94 123 GLY A CA 1
ATOM 973 C C . GLY A 1 123 ? 19.484 -5.063 -18.976 1.00 93.94 123 GLY A C 1
ATOM 974 O O . GLY A 1 123 ? 19.798 -5.750 -19.946 1.00 93.94 123 GLY A O 1
ATOM 975 N N . PHE A 1 124 ? 18.741 -3.961 -19.119 1.00 92.19 124 PHE A N 1
ATOM 976 C CA . PHE A 1 124 ? 18.345 -3.390 -20.416 1.00 92.19 124 PHE A CA 1
ATOM 977 C C . PHE A 1 124 ? 17.952 -1.912 -20.283 1.00 92.19 124 PHE A C 1
ATOM 979 O O . PHE A 1 124 ? 17.729 -1.402 -19.189 1.00 92.19 124 PHE A O 1
ATOM 986 N N . ASN A 1 125 ? 17.827 -1.215 -21.415 1.00 92.69 125 ASN A N 1
ATOM 987 C CA . ASN A 1 125 ? 17.551 0.224 -21.447 1.00 92.69 125 ASN A CA 1
ATOM 988 C C . ASN A 1 125 ? 16.054 0.557 -21.304 1.00 92.69 125 ASN A C 1
ATOM 990 O O . ASN A 1 125 ? 15.415 0.945 -22.286 1.00 92.69 125 ASN A O 1
ATOM 994 N N . ALA A 1 126 ? 15.498 0.430 -20.095 1.00 91.31 126 ALA A N 1
ATOM 995 C CA . ALA A 1 126 ? 14.114 0.828 -19.819 1.00 91.31 126 ALA A CA 1
ATOM 996 C C . ALA A 1 126 ? 13.943 2.343 -19.700 1.00 91.31 126 ALA A C 1
ATOM 998 O O . ALA A 1 126 ? 12.909 2.866 -20.106 1.00 91.31 126 ALA A O 1
ATOM 999 N N . TRP A 1 127 ? 14.917 3.055 -19.129 1.00 94.56 127 TRP A N 1
ATOM 1000 C CA . TRP A 1 127 ? 14.852 4.503 -18.916 1.00 94.56 127 TRP A CA 1
ATOM 1001 C C . TRP A 1 127 ? 15.817 5.243 -19.844 1.00 94.56 127 TRP A C 1
ATOM 1003 O O . TRP A 1 127 ? 16.916 4.768 -20.137 1.00 94.56 127 TRP A O 1
ATOM 1013 N N . ASN A 1 128 ? 15.394 6.413 -20.324 1.00 94.69 128 ASN A N 1
ATOM 1014 C CA . ASN A 1 128 ? 16.255 7.394 -21.005 1.00 94.69 128 ASN A CA 1
ATOM 1015 C C . ASN A 1 128 ? 16.067 8.821 -20.471 1.00 94.69 128 ASN A C 1
ATOM 1017 O O . ASN A 1 128 ? 16.600 9.763 -21.047 1.00 94.69 128 ASN A O 1
ATOM 1021 N N . GLN A 1 129 ? 15.304 8.965 -19.392 1.00 95.38 129 GLN A N 1
ATOM 1022 C CA . GLN A 1 129 ? 15.174 10.175 -18.596 1.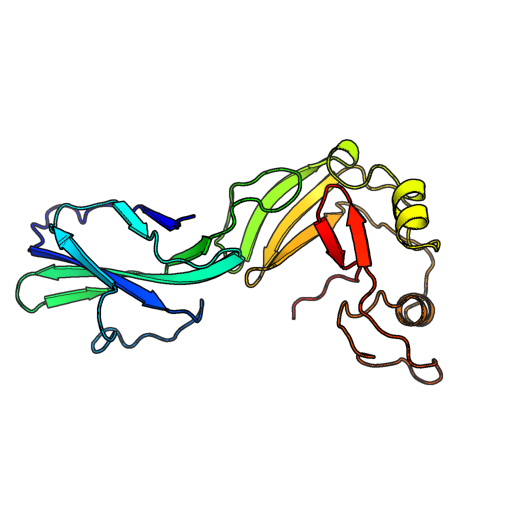00 95.38 129 GLN A CA 1
ATOM 1023 C C . GLN A 1 129 ? 15.598 9.848 -17.162 1.00 95.38 129 GLN A C 1
ATOM 1025 O O . GLN A 1 129 ? 15.569 8.683 -16.755 1.00 95.38 129 GLN A O 1
ATOM 1030 N N . ALA A 1 130 ? 15.984 10.864 -16.398 1.00 93.62 130 ALA A N 1
ATOM 1031 C CA . ALA A 1 130 ? 16.362 10.724 -14.997 1.00 93.62 130 ALA A CA 1
ATOM 1032 C C . ALA A 1 130 ? 15.442 11.600 -14.133 1.00 93.62 130 ALA A C 1
ATOM 1034 O O . ALA A 1 130 ? 15.757 12.773 -13.929 1.00 93.62 130 ALA A O 1
ATOM 1035 N N . PRO A 1 131 ? 14.299 11.063 -13.663 1.00 95.19 131 PRO A N 1
ATOM 1036 C CA . PRO A 1 131 ? 13.472 11.758 -12.685 1.00 95.19 131 PRO A CA 1
ATOM 1037 C C . PRO A 1 131 ? 14.292 12.082 -11.441 1.00 95.19 131 PRO A C 1
ATOM 1039 O O . PRO A 1 131 ? 15.046 11.233 -10.966 1.00 95.19 131 PRO A O 1
ATOM 1042 N N . THR A 1 132 ? 14.143 13.292 -10.912 1.00 96.62 132 THR A N 1
ATOM 1043 C CA . THR A 1 132 ? 14.821 13.727 -9.681 1.00 96.62 132 THR A CA 1
ATOM 1044 C C . THR A 1 132 ? 13.943 13.555 -8.447 1.00 96.62 132 THR A C 1
ATOM 1046 O O . THR A 1 132 ? 14.452 13.564 -7.327 1.00 96.62 132 THR A O 1
ATOM 1049 N N . LEU A 1 133 ? 12.635 13.364 -8.640 1.00 97.62 133 LEU A N 1
ATOM 1050 C CA . LEU A 1 133 ? 11.656 13.233 -7.573 1.00 97.62 133 LEU A CA 1
ATOM 1051 C C . LEU A 1 133 ? 10.705 12.068 -7.851 1.00 97.62 133 LEU A C 1
ATOM 1053 O O . LEU A 1 133 ? 10.267 11.826 -8.977 1.00 97.62 133 LEU A O 1
ATOM 1057 N N . PHE A 1 134 ? 10.349 11.359 -6.788 1.00 97.69 134 PHE A N 1
ATOM 1058 C CA . PHE A 1 134 ? 9.359 10.296 -6.803 1.00 97.69 134 PHE A CA 1
ATOM 1059 C C . PHE A 1 134 ? 8.267 10.602 -5.781 1.00 97.69 134 PHE A C 1
ATOM 1061 O O . PHE A 1 134 ? 8.510 11.184 -4.727 1.00 97.69 134 PHE A O 1
ATOM 1068 N N . HIS A 1 135 ? 7.052 10.171 -6.083 1.00 97.50 135 HIS A N 1
ATOM 1069 C CA . HIS A 1 135 ? 5.908 10.196 -5.190 1.00 97.50 135 HIS A CA 1
ATOM 1070 C C . HIS A 1 135 ? 5.662 8.797 -4.634 1.00 97.50 135 HIS A C 1
ATOM 1072 O O . HIS A 1 135 ? 5.551 7.825 -5.390 1.00 97.50 135 HIS A O 1
ATOM 1078 N N . LYS A 1 136 ? 5.544 8.700 -3.309 1.00 97.06 136 LYS A N 1
ATOM 1079 C CA . LYS A 1 136 ? 5.336 7.439 -2.600 1.00 97.06 136 LYS A CA 1
ATOM 1080 C C . LYS A 1 136 ? 3.888 7.295 -2.151 1.00 97.06 136 LYS A C 1
ATOM 1082 O O . LYS A 1 136 ? 3.345 8.147 -1.444 1.00 97.06 136 LYS A O 1
ATOM 1087 N N . PHE A 1 137 ? 3.270 6.181 -2.522 1.00 95.62 137 PHE A N 1
ATOM 1088 C CA . PHE A 1 137 ? 1.875 5.869 -2.220 1.00 95.62 137 PHE A CA 1
ATOM 1089 C C . PHE A 1 137 ? 1.738 4.499 -1.570 1.00 95.62 137 PHE A C 1
ATOM 1091 O O . PHE A 1 137 ? 2.577 3.621 -1.762 1.00 95.62 137 PHE A O 1
ATOM 1098 N N . VAL A 1 138 ? 0.616 4.290 -0.887 1.00 93.62 138 VAL A N 1
ATOM 1099 C CA . VAL A 1 138 ? 0.061 2.957 -0.647 1.00 93.62 138 VAL A CA 1
ATOM 1100 C C . VAL A 1 138 ? -1.227 2.806 -1.446 1.00 93.62 138 VAL A C 1
ATOM 1102 O O . VAL A 1 138 ? -2.104 3.673 -1.426 1.00 93.62 138 VAL A O 1
ATOM 1105 N N . PHE A 1 139 ? -1.356 1.687 -2.153 1.00 90.94 139 PHE A N 1
ATOM 1106 C CA . PHE A 1 139 ? -2.585 1.314 -2.839 1.00 90.94 139 PHE A CA 1
ATOM 1107 C C . PHE A 1 139 ? -2.893 -0.162 -2.613 1.00 90.94 139 PHE A C 1
ATOM 1109 O O . PHE A 1 139 ? -2.115 -1.033 -3.005 1.00 90.94 139 PHE A O 1
ATOM 1116 N N . LYS A 1 140 ? -4.042 -0.448 -1.992 1.00 87.12 140 LYS A N 1
ATOM 1117 C CA . LYS A 1 140 ? -4.477 -1.800 -1.605 1.00 87.12 140 LYS A CA 1
ATOM 1118 C C . LYS A 1 140 ? -3.364 -2.567 -0.855 1.00 87.12 140 LYS A C 1
ATOM 1120 O O . LYS A 1 140 ? -3.068 -3.706 -1.207 1.00 87.12 140 LYS A O 1
ATOM 1125 N N . GLY A 1 141 ? -2.710 -1.920 0.117 1.00 84.81 141 GLY A N 1
ATOM 1126 C CA . GLY A 1 141 ? -1.616 -2.510 0.906 1.00 84.81 141 GLY A CA 1
ATOM 1127 C C . GLY A 1 141 ? -0.271 -2.662 0.177 1.00 84.81 141 GLY A C 1
ATOM 1128 O O . GLY A 1 141 ? 0.656 -3.235 0.736 1.00 84.81 141 GLY A O 1
ATOM 1129 N N . ARG A 1 142 ? -0.131 -2.166 -1.061 1.00 88.25 142 ARG A N 1
ATOM 1130 C CA . ARG A 1 142 ? 1.141 -2.179 -1.806 1.00 88.25 142 ARG A CA 1
ATOM 1131 C C . ARG A 1 142 ? 1.770 -0.799 -1.817 1.00 88.25 142 ARG A C 1
ATOM 1133 O O . ARG A 1 142 ? 1.084 0.169 -2.142 1.00 88.25 142 ARG A O 1
ATOM 1140 N N . ILE A 1 143 ? 3.068 -0.728 -1.538 1.00 93.25 143 ILE A N 1
ATOM 1141 C CA . ILE A 1 143 ? 3.834 0.511 -1.669 1.00 93.25 143 ILE A CA 1
ATOM 1142 C C . ILE A 1 143 ? 4.187 0.737 -3.139 1.00 93.25 143 ILE A C 1
ATOM 1144 O O . ILE A 1 143 ? 4.630 -0.180 -3.831 1.00 93.25 143 ILE A O 1
ATOM 1148 N N . LEU A 1 144 ? 3.953 1.953 -3.622 1.00 95.06 144 LEU A N 1
ATOM 1149 C CA . LEU A 1 144 ? 4.221 2.369 -4.992 1.00 95.06 144 LEU A CA 1
ATOM 1150 C C . LEU A 1 144 ? 5.128 3.595 -4.986 1.00 95.06 144 LEU A C 1
ATOM 1152 O O . LEU A 1 144 ? 4.890 4.532 -4.226 1.00 95.06 144 LEU A O 1
ATOM 1156 N N . PHE A 1 145 ? 6.099 3.603 -5.894 1.00 96.38 145 PHE A N 1
ATOM 1157 C CA . PHE A 1 145 ? 6.957 4.746 -6.183 1.00 96.38 145 PHE A CA 1
ATOM 1158 C C . PHE A 1 145 ? 6.685 5.178 -7.622 1.00 96.38 145 PHE A C 1
ATOM 1160 O O . PHE A 1 145 ? 6.855 4.385 -8.549 1.00 96.38 145 PHE A O 1
ATOM 1167 N N . ILE A 1 146 ? 6.199 6.402 -7.809 1.00 95.56 146 ILE A N 1
ATOM 1168 C CA . ILE A 1 146 ? 5.830 6.944 -9.120 1.00 95.56 146 ILE A CA 1
ATOM 1169 C C . ILE A 1 146 ? 6.724 8.157 -9.396 1.00 95.56 146 ILE A C 1
ATOM 1171 O O . ILE A 1 146 ? 6.706 9.081 -8.588 1.00 95.56 146 ILE A O 1
ATOM 1175 N N . PRO A 1 147 ? 7.507 8.176 -10.486 1.00 95.69 147 PRO A N 1
ATOM 1176 C CA . PRO A 1 147 ? 8.340 9.328 -10.825 1.00 95.69 147 PRO A CA 1
ATOM 1177 C C . PRO A 1 147 ? 7.474 10.564 -11.110 1.00 95.69 147 PRO A C 1
ATOM 1179 O O . PRO A 1 147 ? 6.363 10.439 -11.630 1.00 95.69 147 PRO A O 1
ATOM 1182 N N . ASP A 1 148 ? 7.981 11.751 -10.784 1.00 95.69 148 ASP A N 1
ATOM 1183 C CA . ASP A 1 148 ? 7.311 13.034 -11.060 1.00 95.69 148 ASP A CA 1
ATOM 1184 C C . ASP A 1 148 ? 7.291 13.399 -12.555 1.00 95.69 148 ASP A C 1
ATOM 1186 O O . ASP A 1 148 ? 6.492 14.215 -13.016 1.00 95.69 148 ASP A O 1
ATOM 1190 N N . THR A 1 149 ? 8.166 12.755 -13.318 1.00 94.06 149 THR A N 1
ATOM 1191 C CA . THR A 1 149 ? 8.420 12.989 -14.731 1.00 94.06 149 THR A CA 1
ATOM 1192 C C . THR A 1 149 ? 8.445 11.667 -15.491 1.00 94.06 149 THR A C 1
ATOM 1194 O O . THR A 1 149 ? 8.529 10.570 -14.934 1.00 94.06 149 THR A O 1
ATOM 1197 N N . VAL A 1 150 ? 8.331 11.757 -16.814 1.00 92.12 150 VAL A N 1
ATOM 1198 C CA . VAL A 1 150 ? 8.416 10.585 -17.686 1.00 92.12 150 VAL A CA 1
ATOM 1199 C C . VAL A 1 150 ? 9.801 9.943 -17.585 1.00 92.12 150 VAL A C 1
ATOM 1201 O O . VAL A 1 150 ? 10.812 10.629 -17.638 1.00 92.12 150 VAL A O 1
ATOM 1204 N N . THR A 1 151 ? 9.859 8.615 -17.482 1.00 93.81 151 THR A N 1
ATOM 1205 C CA . THR A 1 151 ? 11.120 7.854 -17.405 1.00 93.81 151 THR A CA 1
ATOM 1206 C C . THR A 1 151 ? 11.630 7.377 -18.763 1.00 93.81 151 THR A C 1
ATOM 1208 O O . THR A 1 151 ? 12.826 7.124 -18.944 1.00 93.81 151 THR A O 1
ATOM 1211 N N . ARG A 1 152 ? 10.722 7.254 -19.738 1.00 92.69 152 ARG A N 1
ATOM 1212 C CA . ARG A 1 152 ? 11.011 6.767 -21.086 1.00 92.69 152 ARG A CA 1
ATOM 1213 C C . ARG A 1 152 ? 10.207 7.517 -22.143 1.00 92.69 152 ARG A C 1
ATOM 1215 O O . ARG A 1 152 ? 8.980 7.493 -22.131 1.00 92.69 152 ARG A O 1
ATOM 1222 N N . LEU A 1 153 ? 10.910 8.113 -23.101 1.00 92.06 153 LEU A N 1
ATOM 1223 C CA . LEU A 1 153 ? 10.337 8.673 -24.328 1.00 92.06 153 LEU A CA 1
ATOM 1224 C C . LEU A 1 153 ? 10.660 7.790 -25.537 1.00 92.06 153 LEU A C 1
ATOM 1226 O O . LEU A 1 153 ? 11.714 7.152 -25.576 1.00 92.06 153 LEU A O 1
ATOM 1230 N N . GLY A 1 154 ? 9.765 7.795 -26.532 1.00 91.06 154 GLY A N 1
ATOM 1231 C CA . GLY A 1 154 ? 9.996 7.153 -27.830 1.00 91.06 154 GLY A CA 1
ATOM 1232 C C . GLY A 1 154 ? 10.007 5.625 -27.782 1.00 91.06 154 GLY A C 1
ATOM 1233 O O . GLY A 1 154 ? 10.858 5.008 -28.410 1.00 91.06 154 GLY A O 1
ATOM 1234 N N . THR A 1 155 ? 9.101 5.013 -27.016 1.00 92.06 155 THR A N 1
ATOM 1235 C CA . THR A 1 155 ? 8.926 3.554 -26.993 1.00 92.06 155 THR A CA 1
ATOM 1236 C C . THR A 1 155 ? 7.497 3.164 -27.347 1.00 92.06 155 THR A C 1
ATOM 1238 O O . THR A 1 155 ? 6.550 3.906 -27.078 1.00 92.06 155 THR A O 1
ATOM 1241 N N . THR A 1 156 ? 7.332 1.994 -27.954 1.00 92.50 156 THR A N 1
ATOM 1242 C CA . THR A 1 156 ? 6.022 1.432 -28.288 1.00 92.50 156 THR A CA 1
ATOM 1243 C C . THR A 1 156 ? 5.493 0.547 -27.163 1.00 92.50 156 THR A C 1
ATOM 1245 O O . THR A 1 156 ? 6.232 0.088 -26.292 1.00 92.50 156 THR A O 1
ATOM 1248 N N . TRP A 1 157 ? 4.190 0.270 -27.185 1.00 92.44 157 TRP A N 1
ATOM 1249 C CA . TRP A 1 157 ? 3.589 -0.720 -26.289 1.00 92.44 157 TRP A CA 1
ATOM 1250 C C . TRP A 1 157 ? 4.204 -2.120 -26.470 1.00 92.44 157 TRP A C 1
ATOM 1252 O O . TRP A 1 157 ? 4.459 -2.815 -25.488 1.00 92.44 157 TRP A O 1
ATOM 1262 N N . ASN A 1 158 ? 4.497 -2.514 -27.715 1.00 95.06 158 ASN A N 1
ATOM 1263 C CA . ASN A 1 158 ? 5.068 -3.825 -28.029 1.00 95.06 158 ASN A CA 1
ATOM 1264 C C . ASN A 1 158 ? 6.460 -4.005 -27.410 1.00 95.06 158 ASN A C 1
ATOM 1266 O O . ASN A 1 158 ? 6.722 -5.043 -26.808 1.00 95.06 158 ASN A O 1
ATOM 1270 N N . GLU A 1 159 ? 7.319 -2.987 -27.503 1.00 93.62 159 GLU A N 1
ATOM 1271 C CA . GLU A 1 159 ? 8.657 -3.005 -26.896 1.00 93.62 159 GLU A CA 1
ATOM 1272 C C . GLU A 1 159 ? 8.582 -3.134 -25.370 1.00 93.62 159 GLU A C 1
ATOM 1274 O O . GLU A 1 159 ? 9.272 -3.962 -24.779 1.00 93.62 159 GLU A O 1
ATOM 1279 N N . GLN A 1 160 ? 7.701 -2.362 -24.729 1.00 93.75 160 GLN A N 1
ATOM 1280 C CA . GLN A 1 160 ? 7.517 -2.406 -23.275 1.00 93.75 160 GLN A CA 1
ATOM 1281 C C . GLN A 1 160 ? 6.988 -3.767 -22.807 1.00 93.75 160 GLN A C 1
ATOM 1283 O O . GLN A 1 160 ? 7.445 -4.298 -21.791 1.00 93.75 160 GLN A O 1
ATOM 1288 N N . TYR A 1 161 ? 6.061 -4.366 -23.561 1.00 95.75 161 TYR A N 1
ATOM 1289 C CA . TYR A 1 161 ? 5.562 -5.711 -23.285 1.00 95.75 161 TYR A CA 1
ATOM 1290 C C . TYR A 1 161 ? 6.667 -6.768 -23.426 1.00 95.75 161 TYR A C 1
ATOM 1292 O O . TYR A 1 161 ? 6.838 -7.590 -22.525 1.00 95.75 161 TYR A O 1
ATOM 1300 N N . GLN A 1 162 ? 7.455 -6.724 -24.506 1.00 95.12 162 GLN A N 1
ATOM 1301 C CA . GLN A 1 162 ? 8.580 -7.645 -24.732 1.00 95.12 162 GLN A CA 1
ATOM 1302 C C . GLN A 1 162 ? 9.692 -7.511 -23.685 1.00 95.12 162 GLN A C 1
ATOM 1304 O O . GLN A 1 162 ? 10.470 -8.442 -23.494 1.00 95.12 162 GLN A O 1
ATOM 1309 N N . GLN A 1 163 ? 9.762 -6.376 -22.990 1.00 94.06 163 GLN A N 1
ATOM 1310 C CA . GLN A 1 163 ? 10.669 -6.143 -21.864 1.00 94.06 163 GLN A CA 1
ATOM 1311 C C . GLN A 1 163 ? 10.097 -6.584 -20.504 1.00 94.06 163 GLN A C 1
ATOM 1313 O O . GLN A 1 163 ? 10.806 -6.511 -19.494 1.00 94.06 163 GLN A O 1
ATOM 1318 N N . GLY A 1 164 ? 8.843 -7.049 -20.468 1.00 95.38 164 GLY A N 1
ATOM 1319 C CA . GLY A 1 164 ? 8.161 -7.506 -19.255 1.00 95.38 164 GLY A CA 1
ATOM 1320 C C . GLY A 1 164 ? 7.652 -6.377 -18.353 1.00 95.38 164 GLY A C 1
ATOM 1321 O O . GLY A 1 164 ? 7.455 -6.596 -17.161 1.00 95.38 164 GLY A O 1
ATOM 1322 N N . LEU A 1 165 ? 7.480 -5.161 -18.883 1.00 94.75 165 LEU A N 1
ATOM 1323 C CA . LEU A 1 165 ? 7.166 -3.958 -18.098 1.00 94.75 165 LEU A CA 1
ATOM 1324 C C . LEU A 1 165 ? 5.675 -3.603 -18.068 1.00 94.75 165 LEU A C 1
ATOM 1326 O O . LEU A 1 165 ? 5.277 -2.676 -17.364 1.00 94.75 165 LEU A O 1
ATOM 1330 N N . ALA A 1 166 ? 4.825 -4.283 -18.836 1.00 93.94 166 ALA A N 1
ATOM 1331 C CA . ALA A 1 166 ? 3.454 -3.817 -19.023 1.00 93.94 166 ALA A CA 1
ATOM 1332 C C . ALA A 1 166 ? 2.568 -4.074 -17.792 1.00 93.94 166 ALA A C 1
ATOM 1334 O O . ALA A 1 166 ? 1.787 -3.205 -17.403 1.00 93.94 166 ALA A O 1
ATOM 1335 N N . TRP A 1 167 ? 2.697 -5.242 -17.154 1.00 93.31 167 TRP A N 1
ATOM 1336 C CA . TRP A 1 167 ? 1.697 -5.699 -16.179 1.00 93.31 167 TRP A CA 1
ATOM 1337 C C . TRP A 1 167 ? 2.215 -5.820 -14.739 1.00 93.31 167 TRP A C 1
ATOM 1339 O O . TRP A 1 167 ? 1.473 -5.530 -13.793 1.00 93.31 167 TRP A O 1
ATOM 1349 N N . GLY A 1 168 ? 3.481 -6.186 -14.527 1.00 93.38 168 GLY A N 1
ATOM 1350 C CA . GLY A 1 168 ? 4.010 -6.449 -13.185 1.00 93.38 168 GLY A CA 1
ATOM 1351 C C . GLY A 1 168 ? 3.322 -7.633 -12.507 1.00 93.38 168 GLY A C 1
ATOM 1352 O O . GLY A 1 168 ? 2.877 -7.511 -11.360 1.00 93.38 168 GLY A O 1
ATOM 1353 N N . THR A 1 169 ? 3.138 -8.722 -13.248 1.00 94.06 169 THR A N 1
ATOM 1354 C CA . THR A 1 169 ? 2.490 -9.976 -12.832 1.00 94.06 169 THR A CA 1
ATOM 1355 C C . THR A 1 169 ? 3.359 -11.154 -13.241 1.00 94.06 169 THR A C 1
ATOM 1357 O O . THR A 1 169 ? 4.031 -11.086 -14.267 1.00 94.06 169 THR A O 1
ATOM 1360 N N . ASP A 1 170 ? 3.360 -12.225 -12.442 1.00 95.94 170 ASP A N 1
ATOM 1361 C CA . ASP A 1 170 ? 4.135 -13.442 -12.729 1.00 95.94 170 ASP A CA 1
ATOM 1362 C C . ASP A 1 170 ? 3.429 -14.347 -13.747 1.00 95.94 170 ASP A C 1
ATOM 1364 O O . ASP A 1 170 ? 3.132 -15.513 -13.508 1.00 95.94 170 ASP A O 1
ATOM 1368 N N . ASP A 1 171 ? 3.055 -13.747 -14.867 1.00 96.19 171 ASP A N 1
ATOM 1369 C CA . ASP A 1 171 ? 2.341 -14.369 -15.968 1.00 96.19 171 ASP A CA 1
ATOM 1370 C C . ASP A 1 171 ? 2.639 -13.594 -17.259 1.00 96.19 171 ASP A C 1
ATOM 1372 O O . ASP A 1 171 ? 3.514 -12.724 -17.309 1.00 96.19 171 ASP A O 1
ATOM 1376 N N . TYR A 1 172 ? 1.926 -13.924 -18.332 1.00 96.62 172 TYR A N 1
ATOM 1377 C CA . TYR A 1 172 ? 2.081 -13.256 -19.622 1.00 96.62 172 TYR A CA 1
ATOM 1378 C C . TYR A 1 172 ? 1.182 -12.023 -19.789 1.00 96.62 172 TYR A C 1
ATOM 1380 O O . TYR A 1 172 ? 1.289 -11.337 -20.807 1.00 96.62 172 TYR A O 1
ATOM 1388 N N . GLY A 1 173 ? 0.292 -11.715 -18.842 1.00 93.31 173 GLY A N 1
ATOM 1389 C CA . GLY A 1 173 ? -0.748 -10.700 -19.009 1.00 93.31 173 GLY A CA 1
ATOM 1390 C C . GLY A 1 173 ? -1.525 -10.872 -20.322 1.00 93.31 173 GLY A C 1
ATOM 1391 O O . GLY A 1 173 ? -1.829 -11.990 -20.740 1.00 93.31 173 GLY A O 1
ATOM 1392 N N . PHE A 1 174 ? -1.808 -9.756 -21.001 1.00 92.88 174 PHE A N 1
ATOM 1393 C CA . PHE A 1 174 ? -2.420 -9.757 -22.334 1.00 92.88 174 PHE A CA 1
ATOM 1394 C C . PHE A 1 174 ? -1.394 -9.357 -23.410 1.00 92.88 174 PHE A C 1
ATOM 1396 O O . PHE A 1 174 ? -1.047 -8.172 -23.496 1.00 92.88 174 PHE A O 1
ATOM 1403 N N . PRO A 1 175 ? -0.890 -10.308 -24.224 1.00 94.19 175 PRO A N 1
ATOM 1404 C CA . PRO A 1 175 ? 0.087 -10.016 -25.269 1.00 94.19 175 PRO A CA 1
ATOM 1405 C C . PRO A 1 175 ? -0.515 -9.177 -26.409 1.00 94.19 175 PRO A C 1
ATOM 1407 O O . PRO A 1 175 ? -1.642 -9.443 -26.841 1.00 94.19 175 PRO A O 1
ATOM 1410 N N . PRO A 1 176 ? 0.232 -8.201 -26.963 1.00 93.88 176 PRO A N 1
ATOM 1411 C CA . PRO A 1 176 ? -0.139 -7.551 -28.213 1.00 93.88 176 PRO A CA 1
ATOM 1412 C C . PRO A 1 176 ? -0.182 -8.556 -29.372 1.00 93.88 176 PRO A C 1
ATOM 1414 O O . PRO A 1 176 ? 0.568 -9.535 -29.411 1.00 93.88 176 PRO A O 1
ATOM 1417 N N . ARG A 1 177 ? -1.033 -8.297 -30.371 1.00 94.38 177 ARG A N 1
ATOM 1418 C CA . ARG A 1 177 ? -1.142 -9.165 -31.550 1.00 94.38 177 ARG A CA 1
ATOM 1419 C C . ARG A 1 177 ? 0.202 -9.254 -32.282 1.00 94.38 177 ARG A C 1
ATOM 1421 O O . ARG A 1 177 ? 0.774 -8.234 -32.650 1.00 94.38 177 ARG A O 1
ATOM 1428 N N . GLY A 1 178 ? 0.656 -10.480 -32.545 1.00 93.44 178 GLY A N 1
ATOM 1429 C CA . GLY A 1 178 ? 1.902 -10.738 -33.276 1.00 93.44 178 GLY A CA 1
ATOM 1430 C C . GLY A 1 178 ? 3.177 -10.553 -32.448 1.00 93.44 178 GLY A C 1
ATOM 1431 O O . GLY A 1 178 ? 4.265 -10.586 -33.014 1.00 93.44 178 GLY A O 1
ATOM 1432 N N . VAL A 1 179 ? 3.061 -10.372 -31.129 1.00 95.69 179 VAL A N 1
ATOM 1433 C CA . VAL A 1 179 ? 4.197 -10.255 -30.208 1.00 95.69 179 VAL A CA 1
ATOM 1434 C C . VAL A 1 179 ? 4.335 -11.548 -29.405 1.00 95.69 179 VAL A C 1
ATOM 1436 O O . VAL A 1 179 ? 3.347 -12.080 -28.903 1.00 95.69 179 VAL A O 1
ATOM 1439 N N . ALA A 1 180 ? 5.562 -12.064 -29.295 1.00 95.50 180 ALA A N 1
ATOM 1440 C CA . ALA A 1 180 ? 5.853 -13.239 -28.478 1.00 95.50 180 ALA A CA 1
ATOM 1441 C C . ALA A 1 180 ? 5.496 -12.985 -27.005 1.00 95.50 180 ALA A C 1
ATOM 1443 O O . ALA A 1 180 ? 5.723 -11.892 -26.489 1.00 95.50 180 ALA A O 1
ATOM 1444 N N . THR A 1 181 ? 4.953 -13.995 -26.329 1.00 97.06 181 THR A N 1
ATOM 1445 C CA . THR A 1 181 ? 4.613 -13.912 -24.905 1.00 97.06 181 THR A CA 1
ATOM 1446 C C . THR A 1 181 ? 5.872 -13.754 -24.058 1.00 97.06 181 THR A C 1
ATOM 1448 O O . THR A 1 181 ? 6.801 -14.553 -24.173 1.00 97.06 181 THR A O 1
ATOM 1451 N N . THR A 1 182 ? 5.865 -12.773 -23.159 1.00 96.56 182 THR A N 1
ATOM 1452 C CA . THR A 1 182 ? 6.968 -12.487 -22.231 1.00 96.56 182 THR A CA 1
ATOM 1453 C C . THR A 1 182 ? 6.417 -12.443 -20.812 1.00 96.56 182 THR A C 1
ATOM 1455 O O . THR A 1 182 ? 5.341 -11.883 -20.608 1.00 96.56 182 THR A O 1
ATOM 1458 N N . ASN A 1 183 ? 7.126 -13.018 -19.832 1.00 97.06 183 ASN A N 1
ATOM 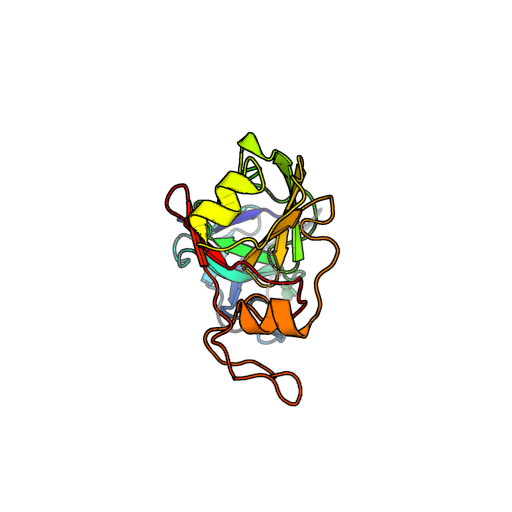1459 C CA . ASN A 1 183 ? 6.750 -12.883 -18.419 1.00 97.06 183 ASN A CA 1
ATOM 1460 C C . ASN A 1 183 ? 6.787 -11.401 -18.004 1.00 97.06 183 ASN A C 1
ATOM 1462 O O . ASN A 1 183 ? 7.715 -10.669 -18.349 1.00 97.06 183 ASN A O 1
ATOM 1466 N N . GLN A 1 184 ? 5.762 -10.957 -17.286 1.00 96.38 184 GLN A N 1
ATOM 1467 C CA . GLN A 1 184 ? 5.522 -9.546 -16.999 1.00 96.38 184 GLN A CA 1
ATOM 1468 C C . GLN A 1 184 ? 5.945 -9.127 -15.590 1.00 96.38 184 GLN A C 1
ATOM 1470 O O . GLN A 1 184 ? 5.592 -8.033 -15.149 1.00 96.38 184 GLN A O 1
ATOM 1475 N N . ARG A 1 185 ? 6.693 -9.964 -14.864 1.00 95.50 185 ARG A N 1
ATOM 1476 C CA . ARG A 1 185 ? 7.226 -9.680 -13.529 1.00 95.50 185 ARG A CA 1
ATOM 1477 C C . ARG A 1 185 ? 8.682 -9.257 -13.633 1.00 95.50 185 ARG A C 1
ATOM 1479 O O . ARG A 1 185 ? 9.589 -9.960 -13.190 1.00 95.50 185 ARG A O 1
ATOM 1486 N N . ARG A 1 186 ? 8.924 -8.078 -14.205 1.00 95.50 186 ARG A N 1
ATOM 1487 C CA . ARG A 1 186 ? 10.273 -7.516 -14.195 1.00 95.50 186 ARG A CA 1
ATOM 1488 C C . ARG A 1 186 ? 10.598 -6.932 -12.823 1.00 95.50 186 ARG A C 1
ATOM 1490 O O . ARG A 1 186 ? 9.881 -6.054 -12.342 1.00 95.50 186 ARG A O 1
ATOM 1497 N N . THR A 1 187 ? 11.685 -7.404 -12.215 1.00 96.38 187 THR A N 1
ATOM 1498 C CA . THR A 1 187 ? 12.145 -6.929 -10.907 1.00 96.38 187 THR A CA 1
ATOM 1499 C C . THR A 1 187 ? 13.598 -6.482 -10.900 1.00 96.38 187 THR A C 1
ATOM 1501 O O . THR A 1 187 ? 14.366 -6.807 -11.805 1.00 96.38 187 THR A O 1
ATOM 1504 N N . PHE A 1 188 ? 13.954 -5.710 -9.876 1.00 95.88 188 PHE A N 1
ATOM 1505 C CA . PHE A 1 188 ? 15.333 -5.462 -9.468 1.00 95.88 188 PHE A CA 1
ATOM 1506 C C . PHE A 1 188 ? 15.439 -5.459 -7.943 1.00 95.88 188 PHE A C 1
ATOM 1508 O O . PHE A 1 188 ? 14.443 -5.250 -7.250 1.00 95.88 188 PHE A O 1
ATOM 1515 N N . ASN A 1 189 ? 16.654 -5.650 -7.431 1.00 95.56 189 ASN A N 1
ATOM 1516 C CA . ASN A 1 189 ? 16.945 -5.577 -6.002 1.00 95.56 189 ASN A CA 1
ATOM 1517 C C . ASN A 1 189 ? 17.765 -4.328 -5.691 1.00 95.56 189 ASN A C 1
ATOM 1519 O O . ASN A 1 189 ? 18.742 -4.050 -6.386 1.00 95.56 189 ASN A O 1
ATOM 1523 N N . LYS A 1 190 ? 17.385 -3.598 -4.642 1.00 94.19 190 LYS A N 1
ATOM 1524 C CA . LYS A 1 190 ? 18.150 -2.462 -4.118 1.00 94.19 190 LYS A CA 1
ATOM 1525 C C . LYS A 1 190 ? 17.859 -2.274 -2.628 1.00 94.19 190 LYS A C 1
ATOM 1527 O O . LYS A 1 190 ? 16.713 -2.405 -2.207 1.00 94.19 190 LYS A O 1
ATOM 1532 N N . ASP A 1 191 ? 18.897 -2.002 -1.839 1.00 91.25 191 ASP A N 1
ATOM 1533 C CA . ASP A 1 191 ? 18.808 -1.701 -0.400 1.00 91.25 191 ASP A CA 1
ATOM 1534 C C . ASP A 1 191 ? 18.004 -2.732 0.417 1.00 91.25 191 ASP A C 1
ATOM 1536 O O . ASP A 1 191 ? 17.270 -2.392 1.340 1.00 91.25 191 ASP A O 1
ATOM 1540 N N . GLY A 1 192 ? 18.124 -4.016 0.057 1.00 88.44 192 GLY A N 1
ATOM 1541 C CA . GLY A 1 192 ? 17.427 -5.118 0.732 1.00 88.44 192 GLY A CA 1
ATOM 1542 C C . GLY A 1 192 ? 15.968 -5.329 0.308 1.00 88.44 192 GLY A C 1
ATOM 1543 O O . GLY A 1 192 ? 15.304 -6.200 0.866 1.00 88.44 192 GLY A O 1
ATOM 1544 N N . TYR A 1 193 ? 15.478 -4.589 -0.689 1.00 91.31 193 TYR A N 1
ATOM 1545 C CA . TYR A 1 193 ? 14.123 -4.714 -1.226 1.00 91.31 193 TYR A CA 1
ATOM 1546 C C . TYR A 1 193 ? 14.125 -5.236 -2.664 1.00 91.31 193 TYR A C 1
ATOM 1548 O O . TYR A 1 193 ? 14.961 -4.836 -3.477 1.00 91.31 193 TYR A O 1
ATOM 1556 N N . GLU A 1 194 ? 13.134 -6.070 -2.990 1.00 94.06 194 GLU A N 1
ATOM 1557 C CA . GLU A 1 194 ? 12.781 -6.401 -4.371 1.00 94.06 194 GLU A CA 1
ATOM 1558 C C . GLU A 1 194 ? 11.683 -5.445 -4.859 1.00 94.06 194 GLU A C 1
ATOM 1560 O O . GLU A 1 194 ? 10.612 -5.334 -4.257 1.00 94.06 194 GLU A O 1
ATOM 1565 N N . TYR A 1 195 ? 11.930 -4.779 -5.982 1.00 95.69 195 TYR A N 1
ATOM 1566 C CA . TYR A 1 195 ? 10.985 -3.873 -6.625 1.00 95.69 195 TYR A CA 1
ATOM 1567 C C . TYR A 1 195 ? 10.463 -4.478 -7.917 1.00 95.69 195 TYR A C 1
ATOM 1569 O O . TYR A 1 195 ? 11.218 -5.078 -8.675 1.00 95.69 195 TYR A O 1
ATOM 1577 N N . VAL A 1 196 ? 9.182 -4.252 -8.213 1.00 95.62 196 VAL A N 1
ATOM 1578 C CA . VAL A 1 196 ? 8.582 -4.581 -9.513 1.00 95.62 196 VAL A CA 1
ATOM 1579 C C . VAL A 1 196 ? 8.548 -3.326 -10.377 1.00 95.62 196 VAL A C 1
ATOM 1581 O O . VAL A 1 196 ? 7.878 -2.352 -10.027 1.00 95.62 196 VAL A O 1
ATOM 1584 N N . VAL A 1 197 ? 9.216 -3.362 -11.530 1.00 94.94 197 VAL A N 1
ATOM 1585 C CA . VAL A 1 197 ? 9.174 -2.276 -12.518 1.00 94.94 197 VAL A CA 1
ATOM 1586 C C . VAL A 1 197 ? 8.055 -2.553 -13.492 1.00 94.94 197 VAL A C 1
ATOM 1588 O O . VAL A 1 197 ? 8.037 -3.581 -14.167 1.00 94.94 197 VAL A O 1
ATOM 1591 N N . ARG A 1 198 ? 7.108 -1.625 -13.565 1.00 93.88 198 ARG A N 1
ATOM 1592 C CA . ARG A 1 198 ? 5.962 -1.753 -14.453 1.00 93.88 198 ARG A CA 1
ATOM 1593 C C . ARG A 1 198 ? 5.347 -0.408 -14.783 1.00 93.88 198 ARG A C 1
ATOM 1595 O O . ARG A 1 198 ? 5.530 0.566 -14.053 1.00 93.88 198 ARG A O 1
ATOM 1602 N N . LEU A 1 199 ? 4.524 -0.397 -15.819 1.00 91.12 199 LEU A N 1
ATOM 1603 C CA . LEU A 1 199 ? 3.625 0.711 -16.089 1.00 91.12 199 LEU A CA 1
ATOM 1604 C C . LEU A 1 199 ? 2.603 0.909 -14.957 1.00 91.12 199 LEU A C 1
ATOM 1606 O O . LEU A 1 199 ? 2.185 -0.068 -14.310 1.00 91.12 199 LEU A O 1
ATOM 1610 N N . PRO A 1 200 ? 2.168 2.161 -14.708 1.00 85.75 200 PRO A N 1
ATOM 1611 C CA . PRO A 1 200 ? 1.100 2.443 -13.761 1.00 85.75 200 PRO A CA 1
ATOM 1612 C C . PRO A 1 200 ? -0.154 1.636 -14.099 1.00 85.75 200 PRO A C 1
ATOM 1614 O O . PRO A 1 200 ? -0.635 1.640 -15.228 1.00 85.75 200 PRO A O 1
ATOM 1617 N N . ARG A 1 201 ? -0.699 0.944 -13.094 1.00 79.88 201 ARG A N 1
ATOM 1618 C CA . ARG A 1 201 ? -1.977 0.233 -13.218 1.00 79.88 201 ARG A CA 1
ATOM 1619 C C . ARG A 1 201 ? -2.753 0.364 -11.927 1.00 79.88 201 ARG A C 1
ATOM 1621 O O . ARG A 1 201 ? -2.205 0.100 -10.853 1.00 79.88 201 ARG A O 1
ATOM 1628 N N . LEU A 1 202 ? -4.013 0.744 -12.059 1.00 62.66 202 LEU A N 1
ATOM 1629 C CA . LEU A 1 202 ? -5.007 0.627 -11.008 1.00 62.66 202 LEU A CA 1
ATOM 1630 C C . LEU A 1 202 ? -5.616 -0.760 -11.204 1.00 62.66 202 LEU A C 1
ATOM 1632 O O . LEU A 1 202 ? -6.410 -0.960 -12.116 1.00 62.66 202 LEU A O 1
ATOM 1636 N N . GLY A 1 203 ? -5.106 -1.748 -10.465 1.00 59.03 203 GLY A N 1
ATOM 1637 C CA . GLY A 1 203 ? -5.660 -3.104 -10.515 1.00 59.03 203 GLY A CA 1
ATOM 1638 C C . GLY A 1 203 ? -7.003 -3.209 -9.813 1.00 59.03 203 GLY A C 1
ATOM 1639 O O . GLY A 1 203 ? -7.598 -2.178 -9.421 1.00 59.03 203 GLY A O 1
#

Foldseek 3Di:
DKDKAFADQDPPDQFQWKFKAKDQQLDDPADQVPRDHGPDIGGQPDGMDIGPPDDELGKMKMWIWTHDPPDIDIDDIAIAHRYPAQAWDAGDFPDDHLAKTWRAKDFCVRPPVAQVRVCVQQVHRPFPGGAGMWTWIHHRSHIDTHGPDDRDDDDDPLRCLQSLAAPLDQAQPDHDPPHDGDGNNRWGDDPRDIDGHHDDDDD

pLDDT: mean 92.95, std 5.18, range [59.03, 98.44]

Sequence (203 aa):
MSIILNWKQQPGQTLDSIEIYRYDNPRQSVNPVAPGEPIVTLPGNTTTYEDKTTEAYKTYQYRIVAVKGTEKVMGLPIVQGDFPMTGPGPQELIRGDWHRGYFGTLTNEEFILNHAELNGLIGFNAWNQAPTLFHKFVFKGRILFIPDTVTRLGTTWNEQYQQGLAWGTDDYGFPPRGVATTNQRRTFNKDGYEYVVRLPRLG

Secondary structure (DSSP, 8-state):
--EEEE-PPPTT---SEEEEEEESSTT----TT-----SEEEETT--EEEETTPPTTEEEEEEEEEEETTEEEEPPPEEEEE-S--SSS--S-SEE-SSEEEEEEEETTTS---HHHHHHHHTS---SS--SEEEEEEETTEEEEEESS-S--S--HHHHHHTT-SS-SSS--SPPTT--------EEEETTEEEE-------

Radius of gyration: 21.89 Å; chains: 1; bounding box: 50×28×63 Å